Protein 8ANC (pdb70)

Nearest PDB structures (foldseek):
  8anc-assembly1_A  TM=1.004E+00  e=6.583E-29  Homo sapiens
  7b9r-assembly1_A-2  TM=1.000E+00  e=1.411E-28  Homo sapiens
  7baa-assembly1_A-2  TM=9.997E-01  e=1.931E-28  Homo sapiens
  8bzc-assembly1_A-2  TM=9.993E-01  e=1.931E-28  Homo sapiens
  7b9m-assembly1_A-2  TM=9.995E-01  e=2.417E-28  Homo sapiens

Secondary structure (DSSP, 8-state):
-TTTTS-HHHHHHHHHHHHHTT-HHHHHHHHHHHHHT-SPPPHHHHHHHHHHHHHHHHHHHHHHHHHHHHHHHHTSTTS----SHHHHHHHHHHHHHHHHHHHHHHHIIIIIHHH--SHHHHHHHHHHHHHHHHHHHHH--STTHHHHHHHHHHHHHHHHHHHHHHS-TT-HHHHHHHHHHHHIIIIISS-HHHHHHHHHHHHHHHHTTGGGS-HHHHHHHHHHHHHHHHHHHHH-/-----BSB-

Sequence (245 aa):
GSMGSSMERASLIIQQKAKLAEQAEERYEEDMAAFMKGAVEKGEEELLSCCEERNNLLSVAYKNVVVGGQRAAWRRVLSSSSSIEQKSNEEGSEEKGPEVVRREYREKKKVETTEELLQGVCDTVLGLLDDSSHLIKKEEAGDAEESSRRRVFFYLKMMKGDYYRYLAEVAATTGGDDDDKKKKRRIIDDSARRSSAYQEEAMMDISSKKKEMMPPTNPIRLGLALNFSSSVFHYEEIANNSPEEAISSLAKKTTTFDEAMMADLHTLSEDDSYYKKDSTLIMQLLRRDNLTTLLWTRRSIIFFSSSVGA

Solvent-accessible surface area: 12889 Å² total

Organism: Homo sapiens (NCBI:txid9606)

CATH classification: 1.20.190.20

B-factor: mean 18.33, std 22.79, range [5.45, 242.89]

Radius of gyration: 19.08 Å; Cα contacts (8 Å, |Δi|>4): 323; chains: 2; bounding box: 42×52×49 Å

Structure (mmCIF, N/CA/C/O backbone):
data_8ANC
#
_entry.id   8ANC
#
_cell.length_a   82.600
_cell.length_b   112.390
_cell.length_c   62.690
_cell.angle_alpha   90.000
_cell.angle_beta   90.000
_cell.angle_gamma   90.000
#
_symmetry.space_group_name_H-M   'C 2 2 21'
#
loop_
_entity.id
_entity.type
_entity.pdbx_description
1 polymer '14-3-3 protein sigma'
2 polymer 'NAD-dependent protein deacetylase sirtuin-3, mitochondrial'
3 non-polymer 'MAGNESIUM ION'
4 non-polymer 'CALCIUM ION'
5 non-polymer 'CHLORIDE ION'
6 water water
#
loop_
_atom_site.group_PDB
_atom_site.id
_atom_site.type_symbol
_atom_site.label_atom_id
_atom_site.label_alt_id
_atom_site.label_comp_id
_atom_site.label_asym_id
_atom_site.label_entity_id
_atom_site.label_seq_id
_atom_site.pdbx_PDB_ins_code
_atom_site.Cartn_x
_atom_site.Cartn_y
_atom_site.Cartn_z
_atom_site.occupancy
_atom_site.B_iso_or_equiv
_atom_site.auth_seq_id
_atom_site.auth_comp_id
_atom_site.auth_asym_id
_atom_site.auth_atom_id
_atom_site.pdbx_PDB_model_num
ATOM 1 N N . GLY A 1 1 ? 3.437 -13.912 4.485 1.00 48.59 -4 GLY A N 1
ATOM 2 C CA . GLY A 1 1 ? 3.363 -12.476 4.157 1.00 41.42 -4 GLY A CA 1
ATOM 3 C C . GLY A 1 1 ? 3.007 -11.662 5.395 1.00 21.05 -4 GLY A C 1
ATOM 4 O O . GLY A 1 1 ? 3.427 -12.005 6.504 1.00 18.16 -4 GLY A O 1
ATOM 5 N N . SER A 1 2 ? 2.192 -10.614 5.201 1.00 23.96 -3 SER A N 1
ATOM 6 C CA . SER A 1 2 ? 1.875 -9.598 6.194 1.00 23.91 -3 SER A CA 1
ATOM 7 C C . SER A 1 2 ? 1.176 -10.213 7.419 1.00 16.31 -3 SER A C 1
ATOM 8 O O . SER A 1 2 ? 1.304 -9.705 8.527 1.00 22.51 -3 SER A O 1
ATOM 11 N N . MET A 1 3 ? 0.419 -11.295 7.213 1.00 13.09 -2 MET A N 1
ATOM 12 C CA . MET A 1 3 ? -0.314 -11.937 8.275 1.00 9.49 -2 MET A CA 1
ATOM 13 C C . MET A 1 3 ? 0.470 -13.096 8.895 1.00 9.00 -2 MET A C 1
ATOM 14 O O . MET A 1 3 ? -0.060 -13.819 9.757 1.00 9.38 -2 MET A O 1
ATOM 19 N N . GLY A 1 4 ? 1.741 -13.240 8.511 1.00 9.59 -1 GLY A N 1
ATOM 20 C CA . GLY A 1 4 ? 2.525 -14.379 8.929 1.00 10.07 -1 GLY A CA 1
ATOM 21 C C . GLY A 1 4 ? 2.735 -14.456 10.445 1.00 8.47 -1 GLY A C 1
ATOM 22 O O . GLY A 1 4 ? 2.921 -15.546 10.979 1.00 10.61 -1 GLY A O 1
ATOM 23 N N . SER A 1 5 ? 2.684 -13.291 11.133 1.00 6.87 0 SER A N 1
ATOM 24 C CA A SER A 1 5 ? 2.888 -13.291 12.575 0.80 6.50 0 SER A CA 1
ATOM 25 C CA B SER A 1 5 ? 2.873 -13.173 12.572 0.20 7.47 0 SER A CA 1
ATOM 26 C C . SER A 1 5 ? 1.603 -13.454 13.362 1.00 6.29 0 SER A C 1
ATOM 27 O O . SER A 1 5 ? 1.685 -13.534 14.600 1.00 7.25 0 SER A O 1
ATOM 32 N N . MET A 1 6 ? 0.424 -13.492 12.729 1.00 6.42 1 MET A N 1
ATOM 33 C CA . MET A 1 6 ? -0.822 -13.610 13.451 1.00 6.59 1 MET A CA 1
ATOM 34 C C . MET A 1 6 ? -1.275 -15.053 13.504 1.00 6.07 1 MET A C 1
ATOM 35 O O . MET A 1 6 ? -1.223 -15.782 12.512 1.00 7.21 1 MET A O 1
ATOM 40 N N . GLU A 1 7 ? -1.757 -15.483 14.683 1.00 6.07 2 GLU A N 1
ATOM 41 C CA . GLU A 1 7 ? -2.284 -16.829 14.836 1.00 6.26 2 GLU A CA 1
ATOM 42 C C . GLU A 1 7 ? -3.417 -17.088 13.835 1.00 5.88 2 GLU A C 1
ATOM 43 O O . GLU A 1 7 ? -4.268 -16.248 13.603 1.00 6.70 2 GLU A O 1
ATOM 49 N N . ARG A 1 8 ? -3.505 -18.331 13.362 1.00 6.43 3 ARG A N 1
ATOM 50 C CA . ARG A 1 8 ? -4.573 -18.762 12.490 1.00 6.38 3 ARG A CA 1
ATOM 51 C C . ARG A 1 8 ? -5.927 -18.442 13.093 1.00 6.18 3 ARG A C 1
ATOM 52 O O . ARG A 1 8 ? -6.823 -17.908 12.442 1.00 6.87 3 ARG A O 1
ATOM 60 N N . ALA A 1 9 ? -6.129 -18.799 14.387 1.00 7.10 4 ALA A N 1
ATOM 61 C CA . ALA A 1 9 ? -7.439 -18.630 14.998 1.00 7.59 4 ALA A CA 1
ATOM 62 C C . ALA A 1 9 ? -7.793 -17.144 15.080 1.00 6.81 4 ALA A C 1
ATOM 63 O O . ALA A 1 9 ? -8.956 -16.752 14.988 1.00 7.37 4 ALA A O 1
ATOM 65 N N . SER A 1 10 ? -6.784 -16.297 15.321 1.00 6.50 5 SER A N 1
ATOM 66 C CA . SER A 1 10 ? -6.997 -14.867 15.383 1.00 6.80 5 SER A CA 1
ATOM 67 C C . SER A 1 10 ? -7.385 -14.274 14.022 1.00 6.29 5 SER A C 1
ATOM 68 O O . SER A 1 10 ? -8.201 -13.373 13.951 1.00 6.64 5 SER A O 1
ATOM 71 N N . LEU A 1 11 ? -6.750 -14.787 12.979 1.00 6.28 6 LEU A N 1
ATOM 72 C CA . LEU A 1 11 ? -7.116 -14.376 11.605 1.00 6.57 6 LEU A CA 1
ATOM 73 C C . LEU A 1 11 ? -8.578 -14.698 11.315 1.00 6.27 6 LEU A C 1
ATOM 74 O O . LEU A 1 11 ? -9.294 -13.875 10.739 1.00 6.71 6 LEU A O 1
ATOM 79 N N . ILE A 1 12 ? -9.018 -15.894 11.691 1.00 6.66 7 ILE A N 1
ATOM 80 C CA A ILE A 1 12 ? -10.399 -16.304 11.474 0.75 7.42 7 ILE A CA 1
ATOM 81 C CA B ILE A 1 12 ? -10.394 -16.257 11.431 0.25 6.83 7 ILE A CA 1
ATOM 82 C C . ILE A 1 12 ? -11.352 -15.423 12.281 1.00 6.88 7 ILE A C 1
ATOM 83 O O . ILE A 1 12 ? -12.373 -14.949 11.779 1.00 7.45 7 ILE A O 1
ATOM 92 N N . GLN A 1 13 ? -10.994 -15.168 13.552 1.00 6.63 8 GLN A N 1
ATOM 93 C CA A GLN A 1 13 ? -11.830 -14.312 14.393 0.80 6.81 8 GLN A CA 1
ATOM 94 C CA B GLN A 1 13 ? -11.821 -14.311 14.398 0.20 6.74 8 GLN A CA 1
ATOM 95 C C . GLN A 1 13 ? -11.959 -12.924 13.781 1.00 6.81 8 GLN A C 1
ATOM 96 O O . GLN A 1 13 ? -13.042 -12.335 13.730 1.00 7.61 8 GLN A O 1
ATOM 107 N N . LYS A 1 14 ? -10.834 -12.369 13.324 1.00 6.44 9 LYS A N 1
ATOM 108 C CA . LYS A 1 14 ? -10.855 -11.033 12.758 1.00 6.78 9 LYS A CA 1
ATOM 109 C C . LYS A 1 14 ? -11.564 -10.993 11.399 1.00 6.34 9 LYS A C 1
ATOM 110 O O . LYS A 1 14 ? -12.186 -9.987 11.098 1.00 6.84 9 LYS A O 1
ATOM 116 N N . ALA A 1 15 ? -11.478 -12.073 10.619 1.00 6.30 10 ALA A N 1
ATOM 117 C CA . ALA A 1 15 ? -12.284 -12.130 9.408 1.00 6.32 10 ALA A CA 1
ATOM 118 C C . ALA A 1 15 ? -13.771 -11.990 9.715 1.00 6.51 10 ALA A C 1
ATOM 119 O O . ALA A 1 15 ? -14.506 -11.301 9.013 1.00 7.09 10 ALA A O 1
ATOM 121 N N . LYS A 1 16 ? -14.240 -12.662 10.783 1.00 7.11 11 LYS A N 1
ATOM 122 C CA . LYS A 1 16 ? -15.650 -12.585 11.170 1.00 7.39 11 LYS A CA 1
ATOM 123 C C . LYS A 1 16 ? -16.002 -11.176 11.634 1.00 7.49 11 LYS A C 1
ATOM 124 O O . LYS A 1 16 ? -17.062 -10.658 11.332 1.00 9.33 11 LYS A O 1
ATOM 130 N N . LEU A 1 17 ? -15.094 -10.538 12.395 1.00 7.79 12 LEU A N 1
ATOM 131 C CA . LEU A 1 17 ? -15.294 -9.141 12.791 1.00 7.96 12 LEU A CA 1
ATOM 132 C C . LEU A 1 17 ? -15.353 -8.202 11.590 1.00 7.74 12 LEU A C 1
ATOM 133 O O . LEU A 1 17 ? -16.226 -7.315 11.518 1.00 8.64 12 LEU A O 1
ATOM 138 N N . ALA A 1 18 ? -14.437 -8.404 10.649 1.00 7.59 13 ALA A N 1
ATOM 139 C CA . ALA A 1 18 ? -14.402 -7.584 9.453 1.00 8.04 13 ALA A CA 1
ATOM 140 C C . ALA A 1 18 ? -15.703 -7.718 8.665 1.00 8.40 13 ALA A C 1
ATOM 141 O O . ALA A 1 18 ? -16.222 -6.722 8.142 1.00 9.61 13 ALA A O 1
ATOM 143 N N . GLU A 1 19 ? -16.254 -8.944 8.572 1.00 8.47 14 GLU A N 1
ATOM 144 C CA . GLU A 1 19 ? -17.521 -9.128 7.907 1.00 10.03 14 GLU A CA 1
ATOM 145 C C . GLU A 1 19 ? -18.606 -8.287 8.592 1.00 10.29 14 GLU A C 1
ATOM 146 O O . GLU A 1 19 ? -19.410 -7.609 7.930 1.00 12.06 14 GLU A O 1
ATOM 152 N N . GLN A 1 20 ? -18.673 -8.355 9.916 1.00 9.82 15 GLN A N 1
ATOM 153 C CA . GLN A 1 20 ? -19.659 -7.599 10.672 1.00 11.98 15 GLN A CA 1
ATOM 154 C C . GLN A 1 20 ? -19.535 -6.099 10.408 1.00 11.43 15 GLN A C 1
ATOM 155 O O . GLN A 1 20 ? -20.522 -5.355 10.410 1.00 14.47 15 GLN A O 1
ATOM 161 N N . ALA A 1 21 ? -18.302 -5.635 10.265 1.00 10.54 16 ALA A N 1
ATOM 162 C CA . ALA A 1 21 ? -17.991 -4.226 10.060 1.00 10.65 16 ALA A CA 1
ATOM 163 C C . ALA A 1 21 ? -18.062 -3.817 8.584 1.00 10.92 16 ALA A C 1
ATOM 164 O O . ALA A 1 21 ? -17.767 -2.654 8.278 1.00 12.65 16 ALA A O 1
ATOM 166 N N . GLU A 1 22 ? -18.384 -4.762 7.695 1.00 11.37 17 GLU A N 1
ATOM 167 C CA A GLU A 1 22 ? -18.425 -4.512 6.248 0.50 12.05 17 GLU A CA 1
ATOM 168 C CA B GLU A 1 22 ? -18.427 -4.510 6.249 0.50 11.29 17 GLU A CA 1
ATOM 169 C C . GLU A 1 22 ? -17.077 -3.996 5.726 1.00 10.84 17 GLU A C 1
ATOM 170 O O . GLU A 1 22 ? -17.006 -3.194 4.804 1.00 14.63 17 GLU A O 1
ATOM 181 N N . ARG A 1 23 ? -16.009 -4.553 6.267 1.00 9.30 18 ARG A N 1
ATOM 182 C CA . ARG A 1 23 ? -14.624 -4.280 5.893 1.00 8.99 18 ARG A CA 1
ATOM 183 C C . ARG A 1 23 ? -14.113 -5.442 5.074 1.00 7.78 18 ARG A C 1
ATOM 184 O O . ARG A 1 23 ? -13.337 -6.255 5.544 1.00 7.91 18 ARG A O 1
ATOM 192 N N . TYR A 1 24 ? -14.569 -5.554 3.826 1.00 8.10 19 TYR A N 1
ATOM 193 C CA . TYR A 1 24 ? -14.312 -6.769 3.059 1.00 7.98 19 TYR A CA 1
ATOM 194 C C . TYR A 1 24 ? -12.878 -6.892 2.561 1.00 8.00 19 TYR A C 1
ATOM 195 O O . TYR A 1 24 ? -12.376 -8.007 2.451 1.00 7.67 19 TYR A O 1
ATOM 204 N N . GLU A 1 25 ? -12.183 -5.793 2.303 1.00 7.97 20 GLU A N 1
ATOM 205 C CA A GLU A 1 25 ? -10.763 -5.857 1.959 0.41 8.41 20 GLU A CA 1
ATOM 206 C CA B GLU A 1 25 ? -10.766 -5.905 1.945 0.59 8.16 20 GLU A CA 1
ATOM 207 C C . GLU A 1 25 ? -9.976 -6.461 3.129 1.00 7.60 20 GLU A C 1
ATOM 208 O O . GLU A 1 25 ? -9.120 -7.318 2.948 1.00 8.00 20 GLU A O 1
ATOM 219 N N . ASP A 1 26 ? -10.262 -5.978 4.347 1.00 7.23 21 ASP A N 1
ATOM 220 C CA . ASP A 1 26 ? -9.620 -6.536 5.536 1.00 6.57 21 ASP A CA 1
ATOM 221 C C . ASP A 1 26 ? -9.960 -8.018 5.655 1.00 6.65 21 ASP A C 1
ATOM 222 O O . ASP A 1 26 ? -9.112 -8.845 5.963 1.00 7.01 21 ASP A O 1
ATOM 227 N N . MET A 1 27 ? -11.249 -8.331 5.476 1.00 6.54 22 MET A N 1
ATOM 228 C CA . MET A 1 27 ? -11.695 -9.705 5.596 1.00 6.34 22 MET A CA 1
ATOM 229 C C . MET A 1 27 ? -10.908 -10.625 4.674 1.00 6.35 22 MET A C 1
ATOM 230 O O . MET A 1 27 ? -10.480 -11.713 5.046 1.00 6.71 22 MET A O 1
ATOM 235 N N . ALA A 1 28 ? -10.744 -10.188 3.404 1.00 6.26 23 ALA A N 1
ATOM 236 C CA . ALA A 1 28 ? -9.997 -10.967 2.419 1.00 6.71 23 ALA A CA 1
ATOM 237 C C . ALA A 1 28 ? -8.532 -11.126 2.827 1.00 6.28 23 ALA A C 1
ATOM 238 O O . ALA A 1 28 ? -7.971 -12.210 2.700 1.00 7.22 23 ALA A O 1
ATOM 240 N N . ALA A 1 29 ? -7.912 -10.048 3.333 1.00 6.62 24 ALA A N 1
ATOM 241 C CA . ALA A 1 29 ? -6.527 -10.139 3.772 1.00 6.91 24 ALA A CA 1
ATOM 242 C C . ALA A 1 29 ? -6.364 -11.121 4.937 1.00 6.35 24 ALA A C 1
ATOM 243 O O . ALA A 1 29 ? -5.415 -11.890 4.988 1.00 6.49 24 ALA A O 1
ATOM 245 N N . PHE A 1 30 ? -7.323 -11.105 5.876 1.00 6.09 25 PHE A N 1
ATOM 246 C CA . PHE A 1 30 ? -7.258 -12.052 6.988 1.00 6.03 25 PHE A CA 1
ATOM 247 C C . PHE A 1 30 ? -7.395 -13.486 6.486 1.00 6.17 25 PHE A C 1
ATOM 248 O O . PHE A 1 30 ? -6.679 -14.382 6.925 1.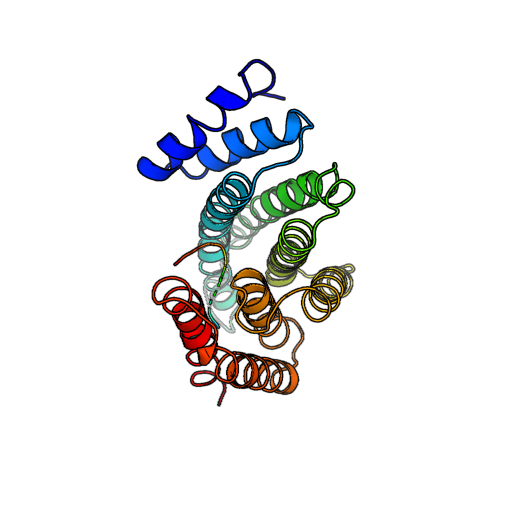00 6.41 25 PHE A O 1
ATOM 256 N N . MET A 1 31 ? -8.360 -13.706 5.581 1.00 6.10 26 MET A N 1
ATOM 257 C CA . MET A 1 31 ? -8.572 -15.039 5.063 1.00 6.03 26 MET A CA 1
ATOM 258 C C . MET A 1 31 ? -7.419 -15.542 4.191 1.00 6.11 26 MET A C 1
ATOM 259 O O . MET A 1 31 ? -7.095 -16.738 4.251 1.00 6.64 26 MET A O 1
ATOM 264 N N . LYS A 1 32 ? -6.799 -14.652 3.396 1.00 6.38 27 LYS A N 1
ATOM 265 C CA . LYS A 1 32 ? -5.593 -15.026 2.683 1.00 6.93 27 LYS A CA 1
ATOM 266 C C . LYS A 1 32 ? -4.512 -15.470 3.668 1.00 6.57 27 LYS A C 1
ATOM 267 O O . LYS A 1 32 ? -3.850 -16.484 3.476 1.00 6.55 27 LYS A O 1
ATOM 273 N N . GLY A 1 33 ? -4.354 -14.708 4.751 1.00 6.12 28 GLY A N 1
ATOM 274 C CA . GLY A 1 33 ? -3.390 -15.087 5.766 1.00 6.90 28 GLY A CA 1
ATOM 275 C C . GLY A 1 33 ? -3.701 -16.459 6.358 1.00 6.29 28 GLY A C 1
ATOM 276 O O . GLY A 1 33 ? -2.788 -17.265 6.598 1.00 6.98 28 GLY A O 1
ATOM 277 N N . ALA A 1 34 ? -4.979 -16.725 6.621 1.00 6.11 29 ALA A N 1
ATOM 278 C CA . ALA A 1 34 ? -5.358 -18.024 7.142 1.00 6.42 29 ALA A CA 1
ATOM 279 C C . ALA A 1 34 ? -5.026 -19.139 6.156 1.00 5.79 29 ALA A C 1
ATOM 280 O O . ALA A 1 34 ? -4.512 -20.179 6.556 1.00 6.36 29 ALA A O 1
ATOM 282 N N . VAL A 1 35 ? -5.360 -18.966 4.863 1.00 6.10 30 VAL A N 1
ATOM 283 C CA . VAL A 1 35 ? -5.000 -19.987 3.898 1.00 6.31 30 VAL A CA 1
ATOM 284 C C . VAL A 1 35 ? -3.482 -20.240 3.887 1.00 6.69 30 VAL A C 1
ATOM 285 O O . VAL A 1 35 ? -3.036 -21.379 3.774 1.00 7.18 30 VAL A O 1
ATOM 289 N N . GLU A 1 36 ? -2.730 -19.151 3.977 1.00 6.61 31 GLU A N 1
ATOM 290 C CA . GLU A 1 36 ? -1.277 -19.267 3.878 1.00 6.92 31 GLU A CA 1
ATOM 291 C C . GLU A 1 36 ? -0.648 -19.955 5.114 1.00 6.96 31 GLU A C 1
ATOM 292 O O . GLU A 1 36 ? 0.537 -20.288 5.048 1.00 8.25 31 GLU A O 1
ATOM 298 N N . LYS A 1 37 ? -1.423 -20.237 6.154 1.00 6.29 32 LYS A N 1
ATOM 299 C CA . LYS A 1 37 ? -0.923 -21.079 7.238 1.00 6.63 32 LYS A CA 1
ATOM 300 C C . LYS A 1 37 ? -0.694 -22.514 6.798 1.00 6.57 32 LYS A C 1
ATOM 301 O O . LYS A 1 37 ? 0.044 -23.256 7.421 1.00 8.12 32 LYS A O 1
ATOM 307 N N . GLY A 1 38 ? -1.312 -22.944 5.679 1.00 6.77 33 GLY A N 1
ATOM 308 C CA . GLY A 1 38 ? -1.010 -24.231 5.082 1.00 7.25 33 GLY A CA 1
ATOM 309 C C . GLY A 1 38 ? -1.964 -25.337 5.429 1.00 8.05 33 GLY A C 1
ATOM 310 O O . GLY A 1 38 ? -1.862 -26.415 4.838 1.00 10.25 33 GLY A O 1
ATOM 311 N N . GLU A 1 39 ? -2.856 -25.121 6.404 1.00 7.97 34 GLU A N 1
ATOM 312 C CA A GLU A 1 39 ? -3.825 -26.128 6.793 0.57 8.03 34 GLU A CA 1
ATOM 313 C CA B GLU A 1 39 ? -3.833 -26.100 6.839 0.43 8.04 34 GLU A CA 1
ATOM 314 C C . GLU A 1 39 ? -5.069 -26.027 5.929 1.00 7.54 34 GLU A C 1
ATOM 315 O O . GLU A 1 39 ? -5.405 -24.973 5.373 1.00 8.22 34 GLU A O 1
ATOM 326 N N . GLU A 1 40 ? -5.773 -27.142 5.801 1.00 8.30 35 GLU A N 1
ATOM 327 C CA . GLU A 1 40 ? -7.058 -27.146 5.097 1.00 7.98 35 GLU A CA 1
ATOM 328 C C . GLU A 1 40 ? -8.038 -26.215 5.816 1.00 7.84 35 GLU A C 1
ATOM 329 O O . GLU A 1 40 ? -7.874 -25.880 6.998 1.00 8.59 35 GLU A O 1
ATOM 335 N N . LEU A 1 41 ? -9.076 -25.782 5.108 1.00 7.77 36 LEU A N 1
ATOM 336 C CA A LEU A 1 41 ? -10.142 -24.947 5.618 0.80 7.37 36 LEU A CA 1
ATOM 337 C CA B LEU A 1 41 ? -10.121 -24.949 5.667 0.20 6.79 36 LEU A CA 1
ATOM 338 C C . LEU A 1 41 ? -11.368 -25.787 5.921 1.00 7.10 36 LEU A C 1
ATOM 339 O O . LEU A 1 41 ? -11.731 -26.656 5.140 1.00 8.47 36 LEU A O 1
ATOM 348 N N . SER A 1 42 ? -12.019 -25.492 7.025 1.00 7.03 37 SER A N 1
ATOM 349 C CA . SER A 1 42 ? -13.311 -26.061 7.346 1.00 7.35 37 SER A CA 1
ATOM 350 C C . SER A 1 42 ? -14.392 -25.471 6.443 1.00 6.75 37 SER A C 1
ATOM 351 O O . SER A 1 42 ? -14.162 -24.478 5.735 1.00 7.08 37 SER A O 1
ATOM 354 N N . CYS A 1 43 ? -15.601 -26.036 6.506 1.00 7.39 38 CYS A N 1
ATOM 355 C CA A CYS A 1 43 ? -16.710 -25.499 5.746 0.80 7.72 38 CYS A CA 1
ATOM 356 C CA B CYS A 1 43 ? -16.713 -25.499 5.727 0.20 7.75 38 CYS A CA 1
ATOM 357 C C . CYS A 1 43 ? -16.948 -24.025 6.036 1.00 7.21 38 CYS A C 1
ATOM 358 O O . CYS A 1 43 ? -17.078 -23.202 5.126 1.00 8.18 38 CYS A O 1
ATOM 363 N N . GLU A 1 44 ? -16.989 -23.675 7.337 1.00 7.54 39 GLU A N 1
ATOM 364 C CA . GLU A 1 44 ? -17.228 -22.297 7.695 1.00 7.79 39 GLU A CA 1
ATOM 365 C C . GLU A 1 44 ? -16.130 -21.396 7.146 1.00 6.76 39 GLU A C 1
ATOM 366 O O . GLU A 1 44 ? -16.378 -20.277 6.692 1.00 7.99 39 GLU A O 1
ATOM 372 N N . GLU A 1 45 ? -14.890 -21.836 7.248 1.00 6.40 40 GLU A N 1
ATOM 373 C CA . GLU A 1 45 ? -13.761 -21.053 6.802 1.00 6.75 40 GLU A CA 1
ATOM 374 C C . GLU A 1 45 ? -13.758 -20.873 5.267 1.00 6.38 40 GLU A C 1
ATOM 375 O O . GLU A 1 45 ? -13.428 -19.783 4.778 1.00 6.82 40 GLU A O 1
ATOM 381 N N . ARG A 1 46 ? -14.116 -21.915 4.522 1.00 6.59 41 ARG A N 1
ATOM 382 C CA . ARG A 1 46 ? -14.262 -21.780 3.066 1.00 6.79 41 ARG A CA 1
ATOM 383 C C . ARG A 1 46 ? -15.292 -20.705 2.762 1.00 6.52 41 ARG A C 1
ATOM 384 O O . ARG A 1 46 ? -15.110 -19.883 1.857 1.00 7.01 41 ARG A O 1
ATOM 392 N N . ASN A 1 47 ? -16.413 -20.703 3.496 1.00 7.24 42 ASN A N 1
ATOM 393 C CA A ASN A 1 47 ? -17.440 -19.703 3.268 0.70 7.75 42 ASN A CA 1
ATOM 394 C CA B ASN A 1 47 ? -17.444 -19.712 3.244 0.30 7.36 42 ASN A CA 1
ATOM 395 C C . ASN A 1 47 ? -16.936 -18.294 3.539 1.00 6.96 42 ASN A C 1
ATOM 396 O O . ASN A 1 47 ? -17.254 -17.353 2.808 1.00 7.87 42 ASN A O 1
ATOM 405 N N . LEU A 1 48 ? -16.135 -18.114 4.626 1.00 6.53 43 LEU A N 1
ATOM 406 C CA . LEU A 1 48 ? -15.562 -16.800 4.887 1.00 6.58 43 LEU A CA 1
ATOM 407 C C . LEU A 1 48 ? -14.652 -16.337 3.759 1.00 6.05 43 LEU A C 1
ATOM 408 O O . LEU A 1 48 ? -14.666 -15.163 3.381 1.00 6.84 43 LEU A O 1
ATOM 413 N N . LEU A 1 49 ? -13.822 -17.258 3.255 1.00 6.11 44 LEU A N 1
ATOM 414 C CA . LEU A 1 49 ? -12.935 -16.919 2.139 1.00 6.43 44 LEU A CA 1
ATOM 415 C C . LEU A 1 49 ? -13.744 -16.432 0.929 1.00 6.16 44 LEU A C 1
ATOM 416 O O . LEU A 1 49 ? -13.414 -15.426 0.313 1.00 6.77 44 LEU A O 1
ATOM 421 N N . SER A 1 50 ? -14.799 -17.185 0.604 1.00 6.51 45 SER A N 1
ATOM 422 C CA . SER A 1 50 ? -15.632 -16.827 -0.528 1.00 7.22 45 SER A CA 1
ATOM 423 C C . SER A 1 50 ? -16.354 -15.501 -0.332 1.00 7.22 45 SER A C 1
ATOM 424 O O . SER A 1 50 ? -16.387 -14.664 -1.240 1.00 8.23 45 SER A O 1
ATOM 427 N N . VAL A 1 51 ? -16.938 -15.272 0.855 1.00 6.88 46 VAL A N 1
ATOM 428 C CA . VAL A 1 51 ? -17.671 -14.025 1.086 1.00 7.52 46 VAL A CA 1
ATOM 429 C C . VAL A 1 51 ? -16.727 -12.828 0.934 1.00 7.04 46 VAL A C 1
ATOM 430 O O . VAL A 1 51 ? -17.046 -11.804 0.348 1.00 7.60 46 VAL A O 1
ATOM 434 N N . ALA A 1 52 ? -15.520 -12.957 1.485 1.00 6.56 47 ALA A N 1
ATOM 435 C CA . ALA A 1 52 ? -14.586 -11.844 1.471 1.00 6.97 47 ALA A CA 1
ATOM 436 C C . ALA A 1 52 ? -14.267 -11.428 0.036 1.00 6.75 47 ALA A C 1
ATOM 437 O O . ALA A 1 52 ? -14.403 -10.265 -0.352 1.00 6.97 47 ALA A O 1
ATOM 439 N N . TYR A 1 53 ? -13.774 -12.401 -0.735 1.00 6.42 48 TYR A N 1
ATOM 440 C CA . TYR A 1 53 ? -13.346 -12.088 -2.087 1.00 6.55 48 TYR A CA 1
ATOM 441 C C . TYR A 1 53 ? -14.521 -11.794 -3.016 1.00 7.00 48 TYR A C 1
ATOM 442 O O . TYR A 1 53 ? -14.361 -10.931 -3.890 1.00 7.32 48 TYR A O 1
ATOM 451 N N . LYS A 1 54 ? -15.714 -12.371 -2.796 1.00 7.73 49 LYS A N 1
ATOM 452 C CA . LYS A 1 54 ? -16.884 -12.037 -3.627 1.00 8.02 49 LYS A CA 1
ATOM 453 C C . LYS A 1 54 ? -17.191 -10.544 -3.494 1.00 7.45 49 LYS A C 1
ATOM 454 O O . LYS A 1 54 ? -17.544 -9.890 -4.470 1.00 8.45 49 LYS A O 1
ATOM 460 N N . ASN A 1 55 ? -17.113 -10.035 -2.270 1.00 7.20 50 ASN A N 1
ATOM 461 C CA . ASN A 1 55 ? -17.425 -8.641 -2.040 1.00 7.66 50 ASN A CA 1
ATOM 462 C C . ASN A 1 55 ? -16.342 -7.726 -2.611 1.00 7.83 50 ASN A C 1
ATOM 463 O O . ASN A 1 55 ? -16.656 -6.710 -3.218 1.00 9.14 50 ASN A O 1
ATOM 468 N N . VAL A 1 56 ? -15.069 -8.084 -2.459 1.00 7.25 51 VAL A N 1
ATOM 469 C CA . VAL A 1 56 ? -14.001 -7.270 -3.026 1.00 7.05 51 VAL A CA 1
ATOM 470 C C . VAL A 1 56 ? -14.155 -7.233 -4.550 1.00 7.61 51 VAL A C 1
ATOM 471 O O . VAL A 1 56 ? -14.184 -6.153 -5.152 1.00 8.54 51 VAL A O 1
ATOM 475 N N . VAL A 1 57 ? -14.224 -8.394 -5.189 1.00 7.34 52 VAL A N 1
ATOM 476 C CA A VAL A 1 57 ? -14.252 -8.413 -6.632 0.82 7.72 52 VAL A CA 1
ATOM 477 C CA B VAL A 1 57 ? -14.239 -8.392 -6.654 0.18 7.93 52 VAL A CA 1
ATOM 478 C C . VAL A 1 57 ? -15.571 -7.853 -7.148 1.00 8.17 52 VAL A C 1
ATOM 479 O O . VAL A 1 57 ? -15.648 -7.266 -8.220 1.00 8.68 52 VAL A O 1
ATOM 486 N N . GLY A 1 58 ? -16.640 -7.990 -6.342 1.00 8.09 53 GLY A N 1
ATOM 487 C CA . GLY A 1 58 ? -17.928 -7.445 -6.745 1.00 9.11 53 GLY A CA 1
ATOM 488 C C . GLY A 1 58 ? -17.891 -5.942 -6.891 1.00 9.06 53 GLY A C 1
ATOM 489 O O . GLY A 1 58 ? -18.463 -5.385 -7.840 1.00 10.14 53 GLY A O 1
ATOM 490 N N . GLY A 1 59 ? -17.238 -5.250 -5.960 1.00 10.02 54 GLY A N 1
ATOM 491 C CA . GLY A 1 59 ? -17.121 -3.802 -6.103 1.00 10.07 54 GLY A CA 1
ATOM 492 C C . GLY A 1 59 ? -16.305 -3.418 -7.332 1.00 9.20 54 GLY A C 1
ATOM 493 O O . GLY A 1 59 ? -16.596 -2.437 -8.007 1.00 10.38 54 GLY A O 1
ATOM 494 N N . GLN A 1 60 ? -15.262 -4.191 -7.586 1.00 8.54 55 GLN A N 1
ATOM 495 C CA . GLN A 1 60 ? -14.402 -3.905 -8.739 1.00 8.58 55 GLN A CA 1
ATOM 496 C C . GLN A 1 60 ? -15.144 -4.159 -10.057 1.00 7.71 55 GLN A C 1
ATOM 497 O O . GLN A 1 60 ? -15.020 -3.362 -10.986 1.00 8.37 55 GLN A O 1
ATOM 503 N N . AR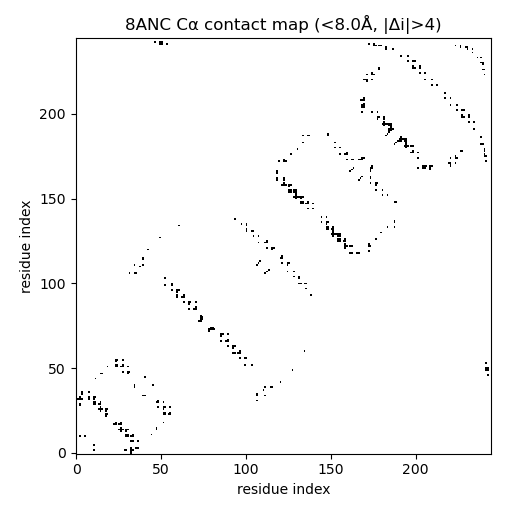G A 1 61 ? -15.916 -5.247 -10.128 1.00 7.72 56 ARG A N 1
ATOM 504 C CA . ARG A 1 61 ? -16.702 -5.540 -11.322 1.00 7.48 56 ARG A CA 1
ATOM 505 C C . ARG A 1 61 ? -17.714 -4.433 -11.558 1.00 8.26 56 ARG A C 1
ATOM 506 O O . ARG A 1 61 ? -17.920 -3.991 -12.701 1.00 9.10 56 ARG A O 1
ATOM 514 N N . ALA A 1 62 ? -18.421 -3.996 -10.509 1.00 8.80 57 ALA A N 1
ATOM 515 C CA . ALA A 1 62 ? -19.409 -2.941 -10.676 1.00 9.86 57 ALA A CA 1
ATOM 516 C C . ALA A 1 62 ? -18.732 -1.672 -11.185 1.00 9.07 57 ALA A C 1
ATOM 517 O O . ALA A 1 62 ? -19.288 -0.996 -12.095 1.00 10.26 57 ALA A O 1
ATOM 519 N N . ALA A 1 63 ? -17.572 -1.322 -10.629 1.00 8.84 58 ALA A N 1
ATOM 520 C CA . ALA A 1 63 ? -16.870 -0.131 -11.079 1.00 9.11 58 ALA A CA 1
ATOM 521 C C . ALA A 1 63 ? -16.422 -0.240 -12.530 1.00 8.29 58 ALA A C 1
ATOM 522 O O . ALA A 1 63 ? -16.558 0.704 -13.308 1.00 9.53 58 ALA A O 1
ATOM 524 N N . TRP A 1 64 ? -15.895 -1.403 -12.854 1.00 8.00 59 TRP A N 1
ATOM 525 C CA . TRP A 1 64 ? -15.415 -1.649 -14.215 1.00 8.81 59 TRP A CA 1
ATOM 526 C C . TRP A 1 64 ? -16.539 -1.486 -15.224 1.00 8.60 59 TRP A C 1
ATOM 527 O O . TRP A 1 64 ? -16.371 -0.902 -16.294 1.00 9.71 59 TRP A O 1
ATOM 538 N N . ARG A 1 65 ? -17.730 -1.991 -14.891 1.00 8.83 60 ARG A N 1
ATOM 539 C CA A ARG A 1 65 ? -18.845 -1.887 -15.814 0.70 9.63 60 ARG A CA 1
ATOM 540 C CA B ARG A 1 65 ? -18.856 -1.897 -15.809 0.30 10.04 60 ARG A CA 1
ATOM 541 C C . ARG A 1 65 ? -19.249 -0.432 -16.008 1.00 9.97 60 ARG A C 1
ATOM 542 O O . ARG A 1 65 ? -19.560 -0.018 -17.119 1.00 11.10 60 ARG A O 1
ATOM 557 N N . VAL A 1 66 ? -19.245 0.360 -14.917 1.00 10.05 61 VAL A N 1
ATOM 558 C CA . VAL A 1 66 ? -19.585 1.779 -15.039 1.00 10.28 61 VAL A CA 1
ATOM 559 C C . VAL A 1 66 ? -18.596 2.462 -15.985 1.00 10.34 61 VAL A C 1
ATOM 560 O O . VAL A 1 66 ? -18.964 3.213 -16.896 1.00 10.60 61 VAL A O 1
ATOM 564 N N . LEU A 1 67 ? -17.308 2.235 -15.768 1.00 9.26 62 LEU A N 1
ATOM 565 C CA . LEU A 1 67 ? -16.281 2.890 -16.525 1.00 9.62 62 LEU A CA 1
ATOM 566 C C . LEU A 1 67 ? -16.227 2.427 -17.970 1.00 10.36 62 LEU A C 1
ATOM 567 O O . LEU A 1 67 ? -16.074 3.247 -18.881 1.00 11.52 62 LEU A O 1
ATOM 572 N N . SER A 1 68 ? -16.434 1.124 -18.208 1.00 10.34 63 SER A N 1
ATOM 573 C CA A SER A 1 68 ? -16.512 0.579 -19.554 0.53 11.75 63 SER A CA 1
ATOM 574 C CA B SER A 1 68 ? -16.525 0.590 -19.554 0.47 12.08 63 SER A CA 1
ATOM 575 C C . SER A 1 68 ? -17.664 1.222 -20.337 1.00 12.34 63 SER A C 1
ATOM 576 O O . SER A 1 68 ? -17.522 1.512 -21.531 1.00 14.33 63 SER A O 1
ATOM 581 N N . SER A 1 69 ? -18.820 1.416 -19.688 1.00 12.68 64 SER A N 1
ATOM 582 C CA A SER A 1 69 ? -19.973 2.034 -20.326 0.34 13.14 64 SER A CA 1
ATOM 583 C CA B SER A 1 69 ? -19.953 2.011 -20.378 0.33 15.68 64 SER A CA 1
ATOM 584 C CA C SER A 1 69 ? -19.952 2.013 -20.376 0.33 14.72 64 SER A CA 1
ATOM 585 C C . SER A 1 69 ? -19.622 3.454 -20.761 1.00 14.59 64 SER A C 1
ATOM 586 O O . SER A 1 6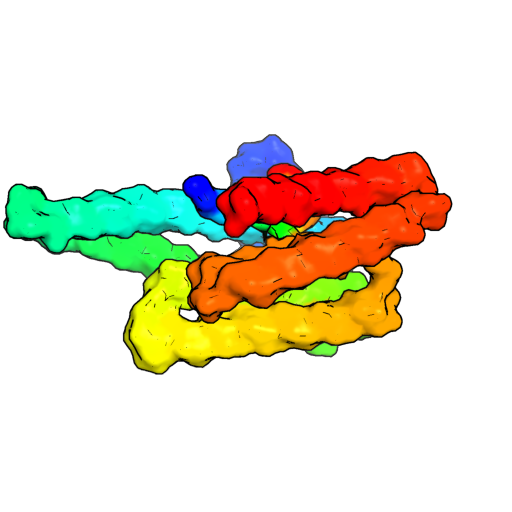9 ? -19.945 3.879 -21.869 1.00 17.77 64 SER A O 1
ATOM 593 N N . ILE A 1 70 ? -19.000 4.214 -19.840 1.00 13.66 65 ILE A N 1
ATOM 594 C CA . ILE A 1 70 ? -18.626 5.592 -20.154 1.00 14.87 65 ILE A CA 1
ATOM 595 C C . ILE A 1 70 ? -17.627 5.623 -21.309 1.00 15.72 65 ILE A C 1
ATOM 596 O O . ILE A 1 70 ? -17.714 6.459 -22.220 1.00 18.88 65 ILE A O 1
ATOM 601 N N . GLU A 1 71 ? -16.695 4.677 -21.319 1.00 14.38 66 GLU A N 1
ATOM 602 C CA . GLU A 1 71 ? -15.670 4.582 -22.330 1.00 15.63 66 GLU A CA 1
ATOM 603 C C . GLU A 1 71 ? -16.318 4.257 -23.706 1.00 18.56 66 GLU A C 1
ATOM 604 O O . GLU A 1 71 ? -15.960 4.909 -24.732 1.00 23.33 66 GLU A O 1
ATOM 610 N N . GLN A 1 72 ? -17.299 3.312 -23.719 1.00 24.70 67 GLN A N 1
ATOM 611 C CA . GLN A 1 72 ? -17.986 3.024 -24.998 1.00 71.65 67 GLN A CA 1
ATOM 612 C C . GLN A 1 72 ? -18.680 4.278 -25.517 1.00 103.17 67 GLN A C 1
ATOM 613 O O . GLN A 1 72 ? -18.636 4.529 -26.721 1.00 123.34 67 GLN A O 1
ATOM 617 N N . LYS A 1 73 ? -19.242 5.118 -24.632 1.00 132.19 68 LYS A N 1
ATOM 618 C CA . LYS A 1 73 ? -20.004 6.224 -25.253 1.00 154.25 68 LYS A CA 1
ATOM 619 C C . LYS A 1 73 ? -19.014 7.239 -25.862 1.00 82.09 68 LYS A C 1
ATOM 620 O O . LYS A 1 73 ? -19.248 7.814 -26.934 1.00 153.77 68 LYS A O 1
ATOM 626 N N . SER A 1 74 ? -17.891 7.410 -25.162 1.00 144.21 69 SER A N 1
ATOM 627 C CA . SER A 1 74 ? -16.928 8.436 -25.513 1.00 227.44 69 SER A CA 1
ATOM 628 C C . SER A 1 74 ? -16.245 8.126 -26.849 1.00 222.65 69 SER A C 1
ATOM 629 O O . SER A 1 74 ? -15.611 9.010 -27.420 1.00 106.10 69 SER A O 1
ATOM 632 N N . ASN A 1 75 ? -16.352 6.869 -27.310 1.00 58.51 70 ASN A N 1
ATOM 633 C CA . ASN A 1 75 ? -15.862 6.400 -28.602 1.00 170.31 70 ASN A CA 1
ATOM 634 C C . ASN A 1 75 ? -17.043 5.965 -29.481 1.00 152.33 70 ASN A C 1
ATOM 635 O O . ASN A 1 75 ? -16.937 5.017 -30.289 1.00 138.49 70 ASN A O 1
ATOM 640 N N . GLU A 1 76 ? -18.193 6.641 -29.283 1.00 144.21 71 GLU A N 1
ATOM 641 C CA . GLU A 1 76 ? -19.321 6.494 -30.187 1.00 136.27 71 GLU A CA 1
ATOM 642 C C . GLU A 1 76 ? -19.261 7.599 -31.240 1.00 174.89 71 GLU A C 1
ATOM 643 O O . GLU A 1 76 ? -18.517 8.578 -31.107 1.00 121.24 71 GLU A O 1
ATOM 645 N N . GLU A 1 77 ? -20.059 7.406 -32.299 1.00 204.56 72 GLU A N 1
ATOM 646 C CA . GLU A 1 77 ? -19.966 8.193 -33.518 1.00 242.89 72 GLU A CA 1
ATOM 647 C C . GLU A 1 77 ? -19.401 9.581 -33.225 1.00 205.09 72 GLU A C 1
ATOM 648 O O . GLU A 1 77 ? -18.384 9.965 -33.812 1.00 185.16 72 GLU A O 1
ATOM 650 N N . GLY A 1 78 ? -20.060 10.317 -32.304 1.00 193.45 73 GLY A N 1
ATOM 651 C CA . GLY A 1 78 ? -19.746 11.724 -32.098 1.00 163.87 73 GLY A CA 1
ATOM 652 C C . GLY A 1 78 ? -19.883 12.163 -30.641 1.00 145.66 73 GLY A C 1
ATOM 653 O O . GLY A 1 78 ? -20.588 13.130 -30.352 1.00 99.83 73 GLY A O 1
ATOM 654 N N . SER A 1 79 ? -19.182 11.458 -29.742 1.00 156.26 74 SER A N 1
ATOM 655 C CA . SER A 1 79 ? -19.165 11.799 -28.327 1.00 174.83 74 SER A CA 1
ATOM 656 C C . SER A 1 79 ? -17.742 12.344 -27.931 1.00 172.66 74 SER A C 1
ATOM 657 O O . SER A 1 79 ? -16.895 12.593 -28.808 1.00 152.86 74 SER A O 1
ATOM 659 N N . GLU A 1 80 ? -17.705 12.812 -26.592 1.00 167.84 75 GLU A N 1
ATOM 660 C CA . GLU A 1 80 ? -16.492 13.389 -26.025 1.00 163.88 75 GLU A CA 1
ATOM 661 C C . GLU A 1 80 ? -15.275 12.836 -26.763 1.00 152.48 75 GLU A C 1
ATOM 662 O O . GLU A 1 80 ? -14.761 11.782 -26.389 1.00 213.34 75 GLU A O 1
ATOM 664 N N . GLU A 1 81 ? -14.825 13.544 -27.814 1.00 138.22 76 GLU A N 1
ATOM 665 C CA . GLU A 1 81 ? -13.610 13.168 -28.530 1.00 115.37 76 GLU A CA 1
ATOM 666 C C . GLU A 1 81 ? -12.414 13.527 -27.647 1.00 90.79 76 GLU A C 1
ATOM 667 O O . GLU A 1 81 ? -11.409 14.050 -28.124 1.00 51.17 76 GLU A O 1
ATOM 669 N N . LYS A 1 82 ? -12.526 13.154 -26.367 1.00 60.03 77 LYS A N 1
ATOM 670 C CA . LYS A 1 82 ? -11.761 13.736 -25.289 1.00 57.78 77 LYS A CA 1
ATOM 671 C C . LYS A 1 82 ? -10.415 13.023 -25.221 1.00 60.10 77 LYS A C 1
ATOM 672 O O . LYS A 1 82 ? -9.903 12.526 -26.229 1.00 68.87 77 LYS A O 1
ATOM 674 N N . GLY A 1 83 ? -9.876 12.968 -24.004 1.00 29.58 78 GLY A N 1
ATOM 675 C CA . GLY A 1 83 ? -8.515 12.538 -23.733 1.00 17.47 78 GLY A CA 1
ATOM 676 C C . GLY A 1 83 ? -8.442 11.079 -23.313 1.00 14.08 78 GLY A C 1
ATOM 677 O O . GLY A 1 83 ? -9.416 10.352 -23.383 1.00 14.74 78 GLY A O 1
ATOM 678 N N . PRO A 1 84 ? -7.267 10.687 -22.814 1.00 11.97 79 PRO A N 1
ATOM 679 C CA . PRO A 1 84 ? -7.034 9.289 -22.477 1.00 11.69 79 PRO A CA 1
ATOM 680 C C . PRO A 1 84 ? -7.577 8.857 -21.111 1.00 11.31 79 PRO A C 1
ATOM 681 O O . PRO A 1 84 ? -7.449 7.712 -20.685 1.00 11.21 79 PRO A O 1
ATOM 685 N N . GLU A 1 85 ? -8.161 9.791 -20.346 1.00 9.22 80 GLU A N 1
ATOM 686 C CA . GLU A 1 85 ? -8.416 9.588 -18.919 1.00 8.66 80 GLU A CA 1
ATOM 687 C C . GLU A 1 85 ? -9.424 8.469 -18.616 1.00 8.19 80 GLU A C 1
ATOM 688 O O . GLU A 1 85 ? -9.214 7.704 -17.678 1.00 8.36 80 GLU A O 1
ATOM 694 N N . VAL A 1 86 ? -10.515 8.387 -19.381 1.00 8.83 81 VAL A N 1
ATOM 695 C CA A VAL A 1 86 ? -11.497 7.333 -19.133 0.80 8.84 81 VAL A CA 1
ATOM 696 C CA B VAL A 1 86 ? -11.485 7.341 -19.069 0.20 9.17 81 VAL A CA 1
ATOM 697 C C . VAL A 1 86 ? -10.848 5.975 -19.323 1.00 8.07 81 VAL A C 1
ATOM 698 O O . VAL A 1 86 ? -10.996 5.038 -18.518 1.00 9.28 81 VAL A O 1
ATOM 705 N N . ARG A 1 87 ? -10.166 5.794 -20.473 1.00 8.97 82 ARG A N 1
ATOM 706 C CA A ARG A 1 87 ? -9.482 4.534 -20.725 0.80 9.19 82 ARG A CA 1
ATOM 707 C CA B ARG A 1 87 ? -9.432 4.570 -20.762 0.20 9.10 82 ARG A CA 1
ATOM 708 C C . ARG A 1 87 ? -8.451 4.236 -19.636 1.00 8.39 82 ARG A C 1
ATOM 709 O O . ARG A 1 87 ? -8.350 3.108 -19.172 1.00 8.87 82 ARG A O 1
ATOM 721 N N . GLU A 1 88 ? -7.657 5.241 -19.249 1.00 8.22 83 GLU A N 1
ATOM 722 C CA . GLU A 1 88 ? -6.623 5.011 -18.262 1.00 8.04 83 GLU A CA 1
ATOM 723 C C . GLU A 1 88 ? -7.244 4.520 -16.947 1.00 7.73 83 GLU A C 1
ATOM 724 O O . GLU A 1 88 ? -6.746 3.596 -16.323 1.00 8.28 83 GLU A O 1
ATOM 730 N N . TYR A 1 89 ? -8.335 5.161 -16.508 1.00 7.42 84 TYR A N 1
ATOM 731 C CA . TYR A 1 89 ? -8.924 4.801 -15.223 1.00 7.66 84 TYR A CA 1
ATOM 732 C C . TYR A 1 89 ? -9.619 3.442 -15.323 1.00 7.95 84 TYR A C 1
ATOM 733 O O . TYR A 1 89 ? -9.511 2.629 -14.407 1.00 8.17 84 TYR A O 1
ATOM 742 N N . ARG A 1 90 ? -10.316 3.156 -16.436 1.00 8.41 85 ARG A N 1
ATOM 743 C CA . ARG A 1 90 ? -10.864 1.813 -16.636 1.00 8.37 85 ARG A CA 1
ATOM 744 C C . ARG A 1 90 ? -9.754 0.765 -16.574 1.00 7.76 85 ARG A C 1
ATOM 745 O O . ARG A 1 90 ? -9.923 -0.283 -15.959 1.00 8.74 85 ARG A O 1
ATOM 753 N N . GLU A 1 91 ? -8.622 1.055 -17.226 1.00 8.44 86 GLU A N 1
ATOM 754 C CA . GLU A 1 91 ? -7.501 0.143 -17.196 1.00 9.22 86 GLU A CA 1
ATOM 755 C C . GLU A 1 91 ? -6.953 -0.051 -15.766 1.00 8.73 86 GLU A C 1
ATOM 756 O O . GLU A 1 91 ? -6.565 -1.163 -15.396 1.00 10.02 86 GLU A O 1
ATOM 762 N N . LYS A 1 92 ? -6.915 1.014 -14.970 1.00 8.90 87 LYS A N 1
ATOM 763 C CA A LYS A 1 92 ? -6.464 0.903 -13.587 0.40 9.47 87 LYS A CA 1
ATOM 764 C CA B LYS A 1 92 ? -6.475 0.924 -13.582 0.40 9.20 87 LYS A CA 1
ATOM 765 C CA C LYS A 1 92 ? -6.462 0.907 -13.591 0.20 9.65 87 LYS A CA 1
ATOM 766 C C . LYS A 1 92 ? -7.348 -0.047 -12.786 1.00 8.26 87 LYS A C 1
ATOM 767 O O . LYS A 1 92 ? -6.855 -0.952 -12.095 1.00 9.39 87 LYS A O 1
ATOM 783 N N . VAL A 1 93 ? -8.642 0.169 -12.894 1.00 7.78 88 VAL A N 1
ATOM 784 C CA . VAL A 1 93 ? -9.583 -0.684 -12.178 1.00 8.15 88 VAL A CA 1
ATOM 785 C C . VAL A 1 93 ? -9.498 -2.115 -12.688 1.00 8.09 88 VAL A C 1
ATOM 786 O O . VAL A 1 93 ? -9.485 -3.079 -11.908 1.00 8.63 88 VAL A O 1
ATOM 790 N N . GLU A 1 94 ? -9.363 -2.283 -14.023 1.00 8.34 89 GLU A N 1
ATOM 791 C CA . GLU A 1 94 ? -9.237 -3.603 -14.600 1.00 8.15 89 GLU A CA 1
ATOM 792 C C . GLU A 1 94 ? -8.024 -4.356 -14.061 1.00 8.50 89 GLU A C 1
ATOM 793 O O . GLU A 1 94 ? -8.122 -5.543 -13.742 1.00 9.00 89 GLU A O 1
ATOM 799 N N . THR A 1 95 ? -6.881 -3.674 -13.992 1.00 9.12 90 THR A N 1
ATOM 800 C CA A THR A 1 95 ? -5.669 -4.310 -13.517 0.80 9.13 90 THR A CA 1
ATOM 801 C CA B THR A 1 95 ? -5.695 -4.385 -13.531 0.20 9.17 90 THR A CA 1
ATOM 802 C C . THR A 1 95 ? -5.828 -4.723 -12.045 1.00 8.37 90 THR A C 1
ATOM 803 O O . THR A 1 95 ? -5.354 -5.787 -11.628 1.00 8.57 90 THR A O 1
ATOM 810 N N . GLU A 1 96 ? -6.491 -3.892 -11.249 1.00 8.39 91 GLU A N 1
ATOM 811 C CA A GLU A 1 96 ? -6.702 -4.246 -9.854 0.50 8.19 91 GLU A CA 1
ATOM 812 C CA B GLU A 1 96 ? -6.705 -4.239 -9.854 0.50 8.65 91 GLU A CA 1
ATOM 813 C C . GLU A 1 96 ? -7.607 -5.460 -9.722 1.00 8.22 91 GLU A C 1
ATOM 814 O O . GLU A 1 96 ? -7.342 -6.358 -8.915 1.00 8.84 91 GLU A O 1
ATOM 825 N N . LEU A 1 97 ? -8.668 -5.513 -10.541 1.00 8.00 92 LEU A N 1
ATOM 826 C CA A LEU A 1 97 ? -9.579 -6.639 -10.588 0.74 8.14 92 LEU A CA 1
ATOM 827 C CA B LEU A 1 97 ? -9.582 -6.645 -10.553 0.26 8.01 92 LEU A CA 1
ATOM 828 C C . LEU A 1 97 ? -8.855 -7.923 -10.966 1.00 8.10 92 LEU A C 1
ATOM 829 O O . LEU A 1 97 ? -8.993 -8.977 -10.339 1.00 7.80 92 LEU A O 1
ATOM 838 N N . GLN A 1 98 ? -8.051 -7.840 -12.026 1.00 8.08 93 GLN A N 1
ATOM 839 C CA . GLN A 1 98 ? -7.266 -8.992 -12.453 1.00 8.64 93 GLN A CA 1
ATOM 840 C C . GLN A 1 98 ? -6.317 -9.451 -11.341 1.00 8.53 93 GLN A C 1
ATOM 841 O O . GLN A 1 98 ? -6.147 -10.644 -11.150 1.00 8.94 93 GLN A O 1
ATOM 847 N N . GLY A 1 99 ? -5.734 -8.504 -10.614 1.00 8.49 94 GLY A N 1
ATOM 848 C CA . GLY A 1 99 ? -4.848 -8.878 -9.527 1.00 8.72 94 GLY A CA 1
ATOM 849 C C . GLY A 1 99 ? -5.575 -9.621 -8.411 1.00 8.36 94 GLY A C 1
ATOM 850 O O . GLY A 1 99 ? -5.047 -10.572 -7.856 1.00 9.04 94 GLY A O 1
ATOM 851 N N . VAL A 1 100 ? -6.795 -9.214 -8.070 1.00 7.80 95 VAL A N 1
ATOM 852 C CA . VAL A 1 100 ? -7.572 -9.941 -7.068 1.00 8.26 95 VAL A CA 1
ATOM 853 C C . VAL A 1 100 ? -7.899 -11.356 -7.567 1.00 7.62 95 VAL A C 1
ATOM 854 O O . VAL A 1 100 ? -7.746 -12.340 -6.855 1.00 7.90 95 VAL A O 1
ATOM 858 N N . CYS A 1 101 ? -8.358 -11.465 -8.824 1.00 7.21 96 CYS A N 1
ATOM 859 C CA . CYS A 1 101 ? -8.633 -12.776 -9.355 1.00 7.25 96 CYS A CA 1
ATOM 860 C C . CYS A 1 101 ? -7.406 -13.680 -9.344 1.00 7.06 96 CYS A C 1
ATOM 861 O O . CYS A 1 101 ? -7.463 -14.861 -8.997 1.00 7.46 96 CYS A O 1
ATOM 864 N N . ASP A 1 102 ? -6.246 -13.115 -9.753 1.00 7.39 97 ASP A N 1
ATOM 865 C CA . ASP A 1 102 ? -5.015 -13.887 -9.756 1.00 8.02 97 ASP A CA 1
ATOM 866 C C . ASP A 1 102 ? -4.642 -14.327 -8.342 1.00 8.01 97 ASP A C 1
ATOM 867 O O . ASP A 1 102 ? -4.107 -15.415 -8.131 1.00 8.58 97 ASP A O 1
ATOM 872 N N . THR A 1 103 ? -4.881 -13.457 -7.347 1.00 7.83 98 THR A N 1
ATOM 873 C CA . THR A 1 103 ? -4.634 -13.819 -5.949 1.00 7.82 98 THR A CA 1
ATOM 874 C C . THR A 1 103 ? -5.481 -15.011 -5.520 1.00 7.26 98 THR A C 1
ATOM 875 O O . THR A 1 103 ? -4.968 -15.975 -4.935 1.00 8.13 98 THR A O 1
ATOM 879 N N . VAL A 1 104 ? -6.770 -14.987 -5.844 1.00 7.05 99 VAL A N 1
ATOM 880 C CA . VAL A 1 104 ? -7.671 -16.056 -5.453 1.00 6.86 99 VAL A CA 1
ATOM 881 C C . VAL A 1 104 ? -7.245 -17.358 -6.139 1.00 6.33 99 VAL A C 1
ATOM 882 O O . VAL A 1 104 ? -7.131 -18.418 -5.523 1.00 6.72 99 VAL A O 1
ATOM 886 N N . LEU A 1 105 ? -7.011 -17.275 -7.458 1.00 6.22 100 LEU A N 1
ATOM 887 C CA . LEU A 1 105 ? -6.582 -18.432 -8.213 1.00 6.62 100 LEU A CA 1
ATOM 888 C C . LEU A 1 105 ? -5.262 -18.991 -7.668 1.00 6.66 100 LEU A C 1
ATOM 889 O O . LEU A 1 105 ? -5.060 -20.201 -7.613 1.00 7.43 100 LEU A O 1
ATOM 894 N N . GLY A 1 106 ? -4.372 -18.107 -7.226 1.00 7.08 101 GLY A N 1
ATOM 895 C CA . GLY A 1 106 ? -3.123 -18.539 -6.642 1.00 7.95 101 GLY A CA 1
ATOM 896 C C . GLY A 1 106 ? -3.308 -19.299 -5.339 1.00 8.13 101 GLY A C 1
ATOM 897 O O . GLY A 1 106 ? -2.632 -20.296 -5.083 1.00 9.14 101 GLY A O 1
ATOM 898 N N . LEU A 1 107 ? -4.256 -18.862 -4.488 1.00 7.33 102 LEU A N 1
ATOM 899 C CA . LEU A 1 107 ? -4.560 -19.582 -3.260 1.00 7.38 102 LEU A CA 1
ATOM 900 C C . LEU A 1 107 ? -5.131 -20.959 -3.545 1.00 6.34 102 LEU A C 1
ATOM 901 O O . LEU A 1 107 ? -4.785 -21.973 -2.918 1.00 7.49 102 LEU A O 1
ATOM 906 N N . LEU A 1 108 ? -5.997 -21.038 -4.570 1.00 6.97 103 LEU A N 1
ATOM 907 C CA . LEU A 1 108 ? -6.608 -22.300 -4.963 1.00 7.29 103 LEU A CA 1
ATOM 908 C C . LEU A 1 108 ? -5.535 -23.260 -5.446 1.00 7.84 103 LEU A C 1
ATOM 909 O O . LEU A 1 108 ? -5.584 -24.463 -5.181 1.00 8.60 103 LEU A O 1
ATOM 914 N N . ASP A 1 109 ? -4.539 -22.733 -6.185 1.00 8.16 104 ASP A N 1
ATOM 915 C CA A ASP A 1 109 ? -3.469 -23.540 -6.732 0.80 9.25 104 ASP A CA 1
ATOM 916 C CA B ASP A 1 109 ? -3.470 -23.544 -6.754 0.20 9.14 104 ASP A CA 1
ATOM 917 C C . ASP A 1 109 ? -2.357 -23.838 -5.740 1.00 9.09 104 ASP A C 1
ATOM 918 O O . ASP A 1 109 ? -1.518 -24.692 -5.989 1.00 12.45 104 ASP A O 1
ATOM 927 N N . SER A 1 110 ? -2.322 -23.154 -4.592 1.00 10.77 105 SER A N 1
ATOM 928 C CA A SER A 1 110 ? -1.203 -23.259 -3.643 0.70 10.05 105 SER A CA 1
ATOM 929 C CA B SER A 1 110 ? -1.219 -23.220 -3.648 0.30 11.04 105 SER A CA 1
ATOM 930 C C . SER A 1 110 ? -1.736 -23.183 -2.211 1.00 10.21 105 SER A C 1
ATOM 931 O O . SER A 1 110 ? -1.558 -22.177 -1.538 1.00 13.28 105 SER A O 1
ATOM 936 N N . HIS A 1 111 ? -2.356 -24.265 -1.715 1.00 9.24 106 HIS A N 1
ATOM 937 C CA . HIS A 1 111 ? -2.485 -25.578 -2.302 1.00 8.07 106 HIS A CA 1
ATOM 938 C C . HIS A 1 111 ? -3.879 -26.132 -1.994 1.00 8.43 106 HIS A C 1
ATOM 939 O O . HIS A 1 111 ? -4.027 -27.323 -1.755 1.00 9.07 106 HIS A O 1
ATOM 946 N N . LEU A 1 112 ? -4.913 -25.255 -2.023 1.00 7.79 107 LEU A N 1
ATOM 947 C CA . LEU A 1 112 ? -6.221 -25.680 -1.558 1.00 7.49 107 LEU A CA 1
ATOM 948 C C . LEU A 1 112 ? -6.811 -26.821 -2.364 1.00 7.38 107 LEU A C 1
ATOM 949 O O . LEU A 1 112 ? -7.307 -27.811 -1.799 1.00 8.20 107 LEU A O 1
ATOM 954 N N . ILE A 1 113 ? -6.795 -26.724 -3.693 1.00 7.21 108 ILE A N 1
ATOM 955 C CA . ILE A 1 113 ? -7.415 -27.766 -4.505 1.00 7.39 108 ILE A CA 1
ATOM 956 C C . ILE A 1 113 ? -6.676 -29.096 -4.342 1.00 8.30 108 ILE A C 1
ATOM 957 O O . ILE A 1 113 ? -7.306 -30.145 -4.217 1.00 9.22 108 ILE A O 1
ATOM 962 N N . LYS A 1 114 ? -5.345 -29.060 -4.371 1.00 8.31 109 LYS A N 1
ATOM 963 C CA A LYS A 1 114 ? -4.674 -30.338 -4.367 0.80 10.31 109 LYS A CA 1
ATOM 964 C CA B LYS A 1 114 ? -4.512 -30.242 -4.275 0.20 8.40 109 LYS A CA 1
ATOM 965 C C . LYS A 1 114 ? -4.873 -31.094 -3.064 1.00 9.76 109 LYS A C 1
ATOM 966 O O . LYS A 1 114 ? -4.832 -32.314 -3.120 1.00 12.82 109 LYS A O 1
ATOM 975 N N . GLU A 1 115 ? -5.107 -30.406 -1.943 1.00 8.15 110 GLU A N 1
ATOM 976 C CA A GLU A 1 115 ? -5.308 -31.125 -0.694 0.50 8.74 110 GLU A CA 1
ATOM 977 C CA B GLU A 1 115 ? -5.318 -31.048 -0.653 0.50 9.28 110 GLU A CA 1
ATOM 978 C C . GLU A 1 115 ? -6.774 -31.412 -0.415 1.00 9.26 110 GLU A C 1
ATOM 979 O O . GLU A 1 115 ? -7.076 -32.095 0.566 1.00 13.04 110 GLU A O 1
ATOM 990 N N . ALA A 1 116 ? -7.690 -30.977 -1.269 1.00 9.29 111 ALA A N 1
ATOM 991 C CA . ALA A 1 116 ? -9.115 -31.163 -1.077 1.00 9.66 111 ALA A CA 1
ATOM 992 C C . ALA A 1 116 ? -9.556 -32.503 -1.649 1.00 10.05 111 ALA A C 1
ATOM 993 O O . ALA A 1 116 ? -9.586 -32.688 -2.857 1.00 14.86 111 ALA A O 1
ATOM 995 N N . GLY A 1 117 ? -9.901 -33.420 -0.752 1.00 10.62 112 GLY A N 1
ATOM 996 C CA . GLY A 1 117 ? -10.304 -34.780 -1.150 1.00 12.75 112 GLY A CA 1
ATOM 997 C C . GLY A 1 117 ? -11.797 -35.077 -0.961 1.00 12.30 112 GLY A C 1
ATOM 998 O O . GLY A 1 117 ? -12.333 -35.938 -1.656 1.00 19.27 112 GLY A O 1
ATOM 999 N N . ASP A 1 118 ? -12.460 -34.356 -0.074 1.00 10.46 113 ASP A N 1
ATOM 1000 C CA . ASP A 1 118 ? -13.880 -34.605 0.102 1.00 10.52 113 ASP A CA 1
ATOM 1001 C C . ASP A 1 118 ? -14.649 -33.867 -0.979 1.00 9.67 113 ASP A C 1
ATOM 1002 O O . ASP A 1 118 ? -14.246 -32.790 -1.428 1.00 10.14 113 ASP A O 1
ATOM 1007 N N . ALA A 1 119 ? -15.797 -34.398 -1.358 1.00 11.08 114 ALA A N 1
ATOM 1008 C CA . ALA A 1 119 ? -16.530 -33.777 -2.445 1.00 12.22 114 ALA A CA 1
ATOM 1009 C C . ALA A 1 119 ? -16.928 -32.345 -2.109 1.00 10.38 114 ALA A C 1
ATOM 1010 O O . ALA A 1 119 ? -16.856 -31.473 -2.978 1.00 12.37 114 ALA A O 1
ATOM 1012 N N . GLU A 1 120 ? -17.318 -32.040 -0.864 1.00 10.05 115 GLU A N 1
ATOM 1013 C CA A GLU A 1 120 ? -17.786 -30.702 -0.534 0.70 11.51 115 GLU A CA 1
ATOM 1014 C CA B GLU A 1 120 ? -17.795 -30.707 -0.535 0.30 11.04 115 GLU A CA 1
ATOM 1015 C C . GLU A 1 120 ? -16.660 -29.700 -0.741 1.00 11.53 115 GLU A C 1
ATOM 1016 O O . GLU A 1 120 ? -16.874 -28.639 -1.324 1.00 14.77 115 GLU A O 1
ATOM 1027 N N . SER A 1 121 ? -15.453 -30.056 -0.292 1.00 8.68 116 SER A N 1
ATOM 1028 C CA A SER A 1 121 ? -14.362 -29.097 -0.383 0.67 8.26 116 SER A CA 1
ATOM 1029 C CA B SER A 1 121 ? -14.306 -29.166 -0.381 0.33 8.50 116 SER A CA 1
ATOM 1030 C C . SER A 1 121 ? -13.917 -28.986 -1.853 1.00 7.71 116 SER A C 1
ATOM 1031 O O . SER A 1 121 ? -13.704 -27.888 -2.357 1.00 8.79 116 SER A O 1
ATOM 1036 N N . ARG A 1 122 ? -13.759 -30.132 -2.540 1.00 7.64 117 ARG A N 1
ATOM 1037 C CA A ARG A 1 122 ? -13.233 -30.068 -3.881 0.70 8.78 117 ARG A CA 1
ATOM 1038 C CA B ARG A 1 122 ? -13.268 -30.153 -3.917 0.15 8.77 117 ARG A CA 1
ATOM 1039 C CA C ARG A 1 122 ? -13.294 -30.205 -3.930 0.15 8.40 117 ARG A CA 1
ATOM 1040 C C . ARG A 1 122 ? -14.184 -29.359 -4.842 1.00 7.91 117 ARG A C 1
ATOM 1041 O O . ARG A 1 122 ? -13.735 -28.537 -5.641 1.00 8.59 117 ARG A O 1
ATOM 1063 N N . VAL A 1 123 ? -15.487 -29.649 -4.749 1.00 7.17 118 VAL A N 1
ATOM 1064 C CA . VAL A 1 123 ? -16.453 -28.955 -5.580 1.00 6.99 118 VAL A CA 1
ATOM 1065 C C . VAL A 1 123 ? -16.449 -27.456 -5.282 1.00 6.57 118 VAL A C 1
ATOM 1066 O O . VAL A 1 123 ? -16.509 -26.623 -6.185 1.00 7.15 118 VAL A O 1
ATOM 1070 N N . PHE A 1 124 ? -16.417 -27.096 -3.971 1.00 6.46 119 PHE A N 1
ATOM 1071 C CA A PHE A 1 124 ? -16.396 -25.705 -3.614 0.57 6.68 119 PHE A CA 1
ATOM 1072 C CA B PHE A 1 124 ? -16.399 -25.696 -3.607 0.43 6.46 119 PHE A CA 1
ATOM 1073 C C . PHE A 1 124 ? -15.226 -24.974 -4.279 1.00 5.99 119 PHE A C 1
ATOM 1074 O O . PHE A 1 124 ? -15.388 -23.885 -4.830 1.00 6.70 119 PHE A O 1
ATOM 1089 N N . TYR A 1 125 ? -14.030 -25.551 -4.186 1.00 6.17 120 TYR A N 1
ATOM 1090 C CA . TYR A 1 125 ? -12.854 -24.877 -4.717 1.00 6.19 120 TYR A CA 1
ATOM 1091 C C . TYR A 1 125 ? -12.840 -24.839 -6.230 1.00 6.06 120 TYR A C 1
ATOM 1092 O O . TYR A 1 125 ? -12.374 -23.849 -6.825 1.00 6.27 120 TYR A O 1
ATOM 1101 N N . LEU A 1 126 ? -13.264 -25.915 -6.884 1.00 6.00 121 LEU A N 1
ATOM 1102 C CA . LEU A 1 126 ? -13.330 -25.919 -8.332 1.00 6.14 121 LEU A CA 1
ATOM 1103 C C . LEU A 1 126 ? -14.368 -24.931 -8.868 1.00 6.45 121 LEU A C 1
ATOM 1104 O O . LEU A 1 126 ? -14.143 -24.271 -9.886 1.00 6.83 121 LEU A O 1
ATOM 1109 N N . LYS A 1 127 ? -15.511 -24.825 -8.185 1.00 6.30 122 LYS A N 1
ATOM 1110 C CA . LYS A 1 127 ? -16.487 -23.788 -8.500 1.00 6.83 122 LYS A CA 1
ATOM 1111 C C . LYS A 1 127 ? -15.846 -22.410 -8.402 1.00 6.45 122 LYS A C 1
ATOM 1112 O O . LYS A 1 127 ? -16.022 -21.563 -9.260 1.00 6.66 122 LYS A O 1
ATOM 1118 N N . MET A 1 128 ? -15.108 -22.174 -7.282 1.00 6.37 123 MET A N 1
ATOM 1119 C CA A MET A 1 128 ? -14.423 -20.900 -7.092 0.40 6.58 123 MET A CA 1
ATOM 1120 C CA B MET A 1 128 ? -14.457 -20.896 -7.120 0.60 6.39 123 MET A CA 1
ATOM 1121 C C . MET A 1 128 ? -13.447 -20.637 -8.245 1.00 6.17 123 MET A C 1
ATOM 1122 O O . MET A 1 128 ? -13.350 -19.516 -8.751 1.00 6.26 123 MET A O 1
ATOM 1131 N N . LYS A 1 129 ? -12.678 -21.658 -8.650 1.00 6.07 124 LYS A N 1
ATOM 1132 C CA . LYS A 1 129 ? -11.747 -21.499 -9.769 1.00 6.16 124 LYS A CA 1
ATOM 1133 C C . LYS A 1 129 ? -12.508 -21.080 -11.032 1.00 6.14 124 LYS A C 1
ATOM 1134 O O . LYS A 1 129 ? -12.084 -20.165 -11.741 1.00 6.32 124 LYS A O 1
ATOM 1140 N N . GLY A 1 130 ? -13.614 -21.765 -11.309 1.00 5.90 125 GLY A N 1
ATOM 1141 C CA . GLY A 1 130 ? -14.433 -21.355 -12.457 1.00 5.88 125 GLY A CA 1
ATOM 1142 C C . GLY A 1 130 ? -14.930 -19.934 -12.359 1.00 5.45 125 GLY A C 1
ATOM 1143 O O . GLY A 1 130 ? -14.864 -19.183 -13.335 1.00 6.30 125 GLY A O 1
ATOM 1144 N N . ASP A 1 131 ? -15.420 -19.544 -11.173 1.00 5.73 126 ASP A N 1
ATOM 1145 C CA . ASP A 1 131 ? -15.935 -18.207 -10.971 1.00 5.96 126 ASP A CA 1
ATOM 1146 C C . ASP A 1 131 ? -14.869 -17.145 -11.245 1.00 6.36 126 ASP A C 1
ATOM 1147 O O . ASP A 1 131 ? -15.130 -16.144 -11.907 1.00 6.29 126 ASP A O 1
ATOM 1152 N N . TYR A 1 132 ? -13.639 -17.317 -10.693 1.00 6.48 127 TYR A N 1
ATOM 1153 C CA . TYR A 1 132 ? -12.652 -16.264 -10.824 1.00 6.35 127 TYR A CA 1
ATOM 1154 C C . TYR A 1 132 ? -12.048 -16.239 -12.230 1.00 6.42 127 TYR A C 1
ATOM 1155 O O . TYR A 1 132 ? -11.703 -15.162 -12.698 1.00 6.90 127 TYR A O 1
ATOM 1164 N N . TYR A 1 133 ? -11.931 -17.383 -12.903 1.00 6.44 128 TYR A N 1
ATOM 1165 C CA . TYR A 1 133 ? -11.642 -17.326 -14.333 1.00 6.58 128 TYR A CA 1
ATOM 1166 C C . TYR A 1 133 ? -12.780 -16.645 -15.100 1.00 6.38 128 TYR A C 1
ATOM 1167 O O . TYR A 1 133 ? -12.502 -15.896 -16.052 1.00 7.22 128 TYR A O 1
ATOM 1176 N N . ARG A 1 134 ? -14.035 -16.861 -14.711 1.00 6.33 129 ARG A N 1
ATOM 1177 C CA . ARG A 1 134 ? -15.124 -16.161 -15.349 1.00 6.77 129 ARG A CA 1
ATOM 1178 C C . ARG A 1 134 ? -15.002 -14.653 -15.202 1.00 6.73 129 ARG A C 1
ATOM 1179 O O . ARG A 1 134 ? -15.259 -13.896 -16.135 1.00 7.58 129 ARG A O 1
ATOM 1187 N N . TYR A 1 135 ? -14.640 -14.180 -13.982 1.00 6.61 130 TYR A N 1
ATOM 1188 C CA . TYR A 1 135 ? -14.448 -12.747 -13.805 1.00 7.32 130 TYR A CA 1
ATOM 1189 C C . TYR A 1 135 ? -13.301 -12.199 -14.660 1.00 7.01 130 TYR A C 1
ATOM 1190 O O . TYR A 1 135 ? -13.397 -11.110 -15.231 1.00 8.07 130 TYR A O 1
ATOM 1199 N N . LEU A 1 136 ? -12.227 -13.005 -14.797 1.00 7.11 131 LEU A N 1
ATOM 1200 C CA . LEU A 1 136 ? -11.187 -12.618 -15.731 1.00 7.52 131 LEU A CA 1
ATOM 1201 C C . LEU A 1 136 ? -11.729 -12.556 -17.172 1.00 8.25 131 LEU A C 1
ATOM 1202 O O . LEU A 1 136 ? -11.341 -11.665 -17.959 1.00 8.68 131 LEU A O 1
ATOM 1207 N N . ALA A 1 137 ? -12.593 -13.492 -17.535 1.00 7.94 132 ALA A N 1
ATOM 1208 C CA . ALA A 1 137 ? -13.128 -13.533 -18.893 1.00 8.43 132 ALA A CA 1
ATOM 1209 C C . ALA A 1 137 ? -14.008 -12.343 -19.169 1.00 8.81 132 ALA A C 1
ATOM 1210 O O . ALA A 1 137 ? -14.053 -11.864 -20.335 1.00 10.53 132 ALA A O 1
ATOM 1212 N N . GLU A 1 138 ? -14.707 -11.822 -18.162 1.00 8.63 133 GLU A N 1
ATOM 1213 C CA . GLU A 1 138 ? -15.568 -10.681 -18.363 1.00 9.38 133 GLU A CA 1
ATOM 1214 C C . GLU A 1 138 ? -14.812 -9.474 -18.902 1.00 9.68 133 GLU A C 1
ATOM 1215 O O . GLU A 1 138 ? -15.397 -8.636 -19.594 1.00 11.71 133 GLU A O 1
ATOM 1221 N N . VAL A 1 139 ? -13.518 -9.341 -18.573 1.00 9.42 134 VAL A N 1
ATOM 1222 C CA . VAL A 1 139 ? -12.736 -8.171 -18.954 1.00 10.44 134 VAL A CA 1
ATOM 1223 C C . VAL A 1 139 ? -11.691 -8.483 -20.022 1.00 11.83 134 VAL A C 1
ATOM 1224 O O . VAL A 1 139 ? -10.985 -7.595 -20.463 1.00 14.64 134 VAL A O 1
ATOM 1228 N N A ALA A 1 140 ? -11.616 -9.722 -20.496 0.50 13.87 135 ALA A N 1
ATOM 1229 N N B ALA A 1 140 ? -11.582 -9.749 -20.412 0.50 13.42 135 ALA A N 1
ATOM 1230 C CA A ALA A 1 140 ? -10.501 -10.177 -21.325 0.50 15.20 135 ALA A CA 1
ATOM 1231 C CA B ALA A 1 140 ? -10.622 -10.143 -21.440 0.50 13.91 135 ALA A CA 1
ATOM 1232 C C A ALA A 1 140 ? -10.624 -9.764 -22.797 0.50 20.79 135 ALA A C 1
ATOM 1233 C C B ALA A 1 140 ? -11.093 -9.813 -22.859 0.50 12.42 135 ALA A C 1
ATOM 1234 O O A ALA A 1 140 ? -11.697 -9.889 -23.380 0.50 25.46 135 ALA A O 1
ATOM 1235 O O B ALA A 1 140 ? -12.284 -9.747 -23.152 0.50 14.08 135 ALA A O 1
ATOM 1238 N N A THR A 1 141 ? -9.477 -9.352 -23.376 0.50 38.91 136 THR A N 1
ATOM 1239 N N B THR A 1 141 ? -10.091 -9.714 -23.727 0.50 22.81 136 THR A N 1
ATOM 1240 C CA A THR A 1 141 ? -9.220 -9.234 -24.794 0.50 70.21 136 THR A CA 1
ATOM 1241 C CA B THR A 1 141 ? -10.363 -9.569 -25.145 0.50 26.29 136 THR A CA 1
ATOM 1242 C C A THR A 1 141 ? -7.835 -9.829 -24.996 0.50 90.27 136 THR A C 1
ATOM 1243 C C B THR A 1 141 ? -9.655 -10.676 -25.943 0.50 28.88 136 THR A C 1
ATOM 1244 O O A THR A 1 141 ? -7.197 -10.276 -24.033 0.50 128.64 136 THR A O 1
ATOM 1245 O O B THR A 1 141 ? -8.699 -11.271 -25.458 0.50 20.57 136 THR A O 1
ATOM 1252 N N A GLY A 1 142 ? -7.367 -9.835 -26.240 0.50 71.56 137 GLY A N 1
ATOM 1253 N N B GLY A 1 142 ? -10.153 -11.004 -27.148 0.50 23.11 137 GLY A N 1
ATOM 1254 C CA A GLY A 1 142 ? -6.001 -10.237 -26.477 0.50 67.97 137 GLY A CA 1
ATOM 1255 C CA B GLY A 1 142 ? -9.363 -11.720 -28.148 0.50 18.68 137 GLY A CA 1
ATOM 1256 C C A GLY A 1 142 ? -5.938 -11.759 -26.468 0.50 42.43 137 GLY A C 1
ATOM 1257 C C B GLY A 1 142 ? -8.920 -13.115 -27.720 0.50 22.52 137 GLY A C 1
ATOM 1258 O O A GLY A 1 142 ? -6.997 -12.480 -26.297 0.50 48.60 137 GLY A O 1
ATOM 1259 O O B GLY A 1 142 ? -9.690 -13.882 -27.134 0.50 23.16 137 GLY A O 1
ATOM 1260 N N A ASP A 1 143 ? -4.700 -12.259 -26.576 0.50 51.32 138 ASP A N 1
ATOM 1261 N N B ASP A 1 143 ? -7.691 -13.502 -28.078 0.50 20.03 138 ASP A N 1
ATOM 1262 C CA A ASP A 1 143 ? -4.451 -13.483 -27.317 0.50 34.09 138 ASP A CA 1
ATOM 1263 C CA B ASP A 1 143 ? -7.271 -14.880 -27.860 0.50 23.58 138 ASP A CA 1
ATOM 1264 C C A ASP A 1 143 ? -4.909 -14.640 -26.455 0.50 20.59 138 ASP A C 1
ATOM 1265 C C B ASP A 1 143 ? -7.025 -15.098 -26.374 0.50 14.29 138 ASP A C 1
ATOM 1266 O O A ASP A 1 143 ? -5.117 -15.738 -26.955 0.50 17.70 138 ASP A O 1
ATOM 1267 O O B ASP A 1 143 ? -7.179 -16.213 -25.881 0.50 17.62 138 ASP A O 1
ATOM 1271 N N A ASP A 1 144 ? -5.025 -14.391 -25.157 0.50 17.12 139 ASP A N 1
ATOM 1272 N N B ASP A 1 144 ? -6.659 -14.030 -25.665 0.50 17.87 139 ASP A N 1
ATOM 1273 C CA A ASP A 1 144 ? -5.275 -15.496 -24.254 0.50 18.25 139 ASP A CA 1
ATOM 1274 C CA B ASP A 1 144 ? -6.589 -14.099 -24.207 0.50 22.57 139 ASP A CA 1
ATOM 1275 C C A ASP A 1 144 ? -6.759 -15.592 -23.862 0.50 16.93 139 ASP A C 1
ATOM 1276 C C B ASP A 1 144 ? -7.921 -14.583 -23.634 0.50 16.09 139 ASP A C 1
ATOM 1277 O O A ASP A 1 144 ? -7.058 -16.441 -23.024 0.50 15.18 139 ASP A O 1
ATOM 1278 O O B ASP A 1 144 ? -7.986 -15.453 -22.758 0.50 13.32 139 ASP A O 1
ATOM 1281 N N A LYS A 1 145 ? -7.699 -14.800 -24.446 0.50 17.66 140 LYS A N 1
ATOM 1282 N N B LYS A 1 145 ? -9.001 -14.044 -24.184 0.50 15.15 140 LYS A N 1
ATOM 1283 C CA A LYS A 1 145 ? -9.115 -14.742 -24.009 0.50 15.66 140 LYS A CA 1
ATOM 1284 C CA B LYS A 1 145 ? -10.311 -14.520 -23.788 0.50 16.05 140 LYS A CA 1
ATOM 1285 C C A LYS A 1 145 ? -9.872 -16.077 -24.099 0.50 16.83 140 LYS A C 1
ATOM 1286 C C B LYS A 1 145 ? -10.507 -16.014 -24.117 0.50 25.65 140 LYS A C 1
ATOM 1287 O O A LYS A 1 145 ? -10.612 -16.579 -23.189 0.50 15.05 140 LYS A O 1
ATOM 1288 O O B LYS A 1 145 ? -11.379 -16.622 -23.513 0.50 35.75 140 LYS A O 1
ATOM 1295 N N A LYS A 1 146 ? -9.781 -16.627 -25.321 0.50 19.84 141 LYS A N 1
ATOM 1296 N N B LYS A 1 146 ? -9.718 -16.655 -25.017 0.50 23.06 141 LYS A N 1
ATOM 1297 C CA A LYS A 1 146 ? -10.283 -17.964 -25.523 0.50 13.21 141 LYS A CA 1
ATOM 1298 C CA B LYS A 1 146 ? -10.021 -18.041 -25.393 0.50 19.24 141 LYS A CA 1
ATOM 1299 C C A LYS A 1 146 ? -9.751 -18.870 -24.427 0.50 12.77 141 LYS A C 1
ATOM 1300 C C B LYS A 1 146 ? -9.464 -19.029 -24.362 0.50 16.49 141 LYS A C 1
ATOM 1301 O O A LYS A 1 146 ? -10.503 -19.706 -23.939 0.50 10.67 141 LYS A O 1
ATOM 1302 O O B LYS A 1 146 ? -10.133 -19.989 -23.966 0.50 11.78 141 LYS A O 1
ATOM 1313 N N A ARG A 1 147 ? -8.481 -18.703 -24.048 0.50 17.49 142 ARG A N 1
ATOM 1314 N N B ARG A 1 147 ? -8.213 -18.857 -23.964 0.50 16.19 142 ARG A N 1
ATOM 1315 C CA A ARG A 1 147 ? -7.846 -19.633 -23.115 0.50 22.98 142 ARG A CA 1
ATOM 1316 C CA B ARG A 1 147 ? -7.655 -19.754 -22.965 0.50 14.62 142 ARG A CA 1
ATOM 1317 C C A ARG A 1 147 ? -8.405 -19.416 -21.699 0.50 14.46 142 ARG A C 1
ATOM 1318 C C B ARG A 1 147 ? -8.336 -19.438 -21.619 0.50 12.65 142 ARG A C 1
ATOM 1319 O O A ARG A 1 147 ? -8.579 -20.377 -20.963 0.50 12.19 142 ARG A O 1
ATOM 1320 O O B ARG A 1 147 ? -8.618 -20.379 -20.902 0.50 10.57 142 ARG A O 1
ATOM 1331 N N . ILE A 1 148 ? -8.661 -18.163 -21.319 1.00 11.54 143 ILE A N 1
ATOM 1332 C CA . ILE A 1 148 ? -9.310 -17.852 -20.045 1.00 11.10 143 ILE A CA 1
ATOM 1333 C C . ILE A 1 148 ? -10.697 -18.494 -19.968 1.00 9.57 143 ILE A C 1
ATOM 1334 O O . ILE A 1 148 ? -11.060 -19.110 -18.948 1.00 9.70 143 ILE A O 1
ATOM 1339 N N . ILE A 1 149 ? -11.479 -18.358 -21.037 1.00 10.04 144 ILE A N 1
ATOM 1340 C CA . ILE A 1 149 ? -12.768 -18.989 -21.101 1.00 9.54 144 ILE A CA 1
ATOM 1341 C C . ILE A 1 149 ? -12.669 -20.495 -20.928 1.00 8.82 144 ILE A C 1
ATOM 1342 O O . ILE A 1 149 ? -13.434 -21.106 -20.198 1.00 9.50 144 ILE A O 1
ATOM 1347 N N A ASP A 1 150 ? -11.691 -21.127 -21.617 0.70 9.18 145 ASP A N 1
ATOM 1348 N N B ASP A 1 150 ? -11.704 -21.085 -21.647 0.30 9.54 145 ASP A N 1
ATOM 1349 C CA A ASP A 1 150 ? -11.560 -22.563 -21.472 0.70 9.56 145 ASP A CA 1
ATOM 1350 C CA B ASP A 1 150 ? -11.436 -22.505 -21.570 0.30 9.02 145 ASP A CA 1
ATOM 1351 C C A ASP A 1 150 ? -11.117 -22.977 -20.070 0.70 8.60 145 ASP A C 1
ATOM 1352 C C B ASP A 1 150 ? -11.144 -22.926 -20.124 0.30 8.30 145 ASP A C 1
ATOM 1353 O O A ASP A 1 150 ? -11.483 -24.064 -19.605 0.70 9.07 145 ASP A O 1
ATOM 1354 O O B ASP A 1 150 ? -11.696 -23.926 -19.656 0.30 7.74 145 ASP A O 1
ATOM 1363 N N . SER A 1 151 ? -10.309 -22.158 -19.414 1.00 8.36 146 SER A N 1
ATOM 1364 C CA . SER A 1 151 ? -9.957 -22.441 -18.020 1.00 8.19 146 SER A CA 1
ATOM 1365 C C . SER A 1 151 ? -11.187 -22.434 -17.108 1.00 7.80 146 SER A C 1
ATOM 1366 O O . SER A 1 151 ? -11.313 -23.279 -16.229 1.00 7.82 146 SER A O 1
ATOM 1369 N N . ALA A 1 152 ? -12.061 -21.436 -17.294 1.00 7.29 147 ALA A N 1
ATOM 1370 C CA . ALA A 1 152 ? -13.294 -21.403 -16.507 1.00 6.93 147 ALA A CA 1
ATOM 1371 C C . ALA A 1 152 ? -14.122 -22.652 -16.788 1.00 7.09 147 ALA A C 1
ATOM 1372 O O . ALA A 1 152 ? -14.606 -23.331 -15.876 1.00 7.23 147 ALA A O 1
ATOM 1374 N N . ARG A 1 153 ? -14.330 -22.944 -18.075 1.00 7.15 148 ARG A N 1
ATOM 1375 C CA A ARG A 1 153 ? -15.126 -24.101 -18.466 0.70 7.45 148 ARG A CA 1
ATOM 1376 C CA B ARG A 1 153 ? -15.132 -24.099 -18.467 0.30 7.35 148 ARG A CA 1
ATOM 1377 C C . ARG A 1 153 ? -14.594 -25.385 -17.838 1.00 7.50 148 ARG A C 1
ATOM 1378 O O . ARG A 1 153 ? -15.353 -26.199 -17.321 1.00 8.06 148 ARG A O 1
ATOM 1393 N N . SER A 1 154 ? -13.275 -25.584 -17.921 1.00 7.44 149 SER A N 1
ATOM 1394 C CA A SER A 1 154 ? -12.670 -26.816 -17.438 0.50 7.92 149 SER A CA 1
ATOM 1395 C CA B SER A 1 154 ? -12.654 -26.811 -17.432 0.50 8.42 149 SER A CA 1
ATOM 1396 C C . SER A 1 154 ? -12.867 -27.001 -15.930 1.00 7.58 149 SER A C 1
ATOM 1397 O O . SER A 1 154 ? -13.138 -28.111 -15.467 1.00 8.15 149 SER A O 1
ATOM 1402 N N . ALA A 1 155 ? -12.711 -25.913 -15.189 1.00 7.05 150 ALA A N 1
ATOM 1403 C CA . ALA A 1 155 ? -12.895 -25.975 -13.728 1.00 7.26 150 ALA A CA 1
ATOM 1404 C C . ALA A 1 155 ? -14.359 -26.274 -13.403 1.00 6.69 150 ALA A C 1
ATOM 1405 O O . ALA A 1 155 ? -14.648 -27.170 -12.560 1.00 6.97 150 ALA A O 1
ATOM 1407 N N . TYR A 1 156 ? -15.282 -25.555 -14.020 1.00 6.75 151 TYR A N 1
ATOM 1408 C CA . TYR A 1 156 ? -16.688 -25.850 -13.784 1.00 6.48 151 TYR A CA 1
ATOM 1409 C C . TYR A 1 156 ? -17.036 -27.284 -14.164 1.00 6.78 151 TYR A C 1
ATOM 1410 O O . TYR A 1 156 ? -17.810 -27.937 -13.450 1.00 6.94 151 TYR A O 1
ATOM 1419 N N . GLN A 1 157 ? -16.514 -27.792 -15.270 1.00 6.94 152 GLN A N 1
ATOM 1420 C CA . GLN A 1 157 ? -16.859 -29.114 -15.725 1.00 7.25 152 GLN A CA 1
ATOM 1421 C C . GLN A 1 157 ? -16.357 -30.174 -14.735 1.00 7.73 152 GLN A C 1
ATOM 1422 O O . GLN A 1 157 ? -17.053 -31.137 -14.421 1.00 8.62 152 GLN A O 1
ATOM 1428 N N . GLU A 1 158 ? -15.123 -30.031 -14.232 1.00 8.21 153 GLU A N 1
ATOM 1429 C CA A GLU A 1 158 ? -14.637 -31.005 -13.260 0.60 9.21 153 GLU A CA 1
ATOM 1430 C CA B GLU A 1 158 ? -14.589 -30.946 -13.227 0.40 9.38 153 GLU A CA 1
ATOM 1431 C C . GLU A 1 158 ? -15.492 -30.953 -11.992 1.00 7.56 153 GLU A C 1
ATOM 1432 O O . GLU A 1 158 ? -15.833 -31.989 -11.421 1.00 9.12 153 GLU A O 1
ATOM 1443 N N . ALA A 1 159 ? -15.870 -29.754 -11.550 1.00 7.52 154 ALA A N 1
ATOM 1444 C CA . ALA A 1 159 ? -16.758 -29.610 -10.391 1.00 7.59 154 ALA A CA 1
ATOM 1445 C C . ALA A 1 159 ? -18.098 -30.282 -10.636 1.00 7.11 154 ALA A C 1
ATOM 1446 O O . ALA A 1 159 ? -18.644 -30.943 -9.750 1.00 7.87 154 ALA A O 1
ATOM 1448 N N . MET A 1 160 ? -18.664 -30.083 -11.832 1.00 7.44 155 MET A N 1
ATOM 1449 C CA A MET A 1 160 ? -19.951 -30.685 -12.172 0.70 7.48 155 MET A CA 1
ATOM 1450 C CA B MET A 1 160 ? -19.947 -30.670 -12.192 0.30 7.02 155 MET A CA 1
ATOM 1451 C C . MET A 1 160 ? -19.872 -32.194 -12.140 1.00 7.40 155 MET A C 1
ATOM 1452 O O . MET A 1 160 ? -20.786 -32.865 -11.613 1.00 8.46 155 MET A O 1
ATOM 1461 N N . ASP A 1 161 ? -18.801 -32.751 -12.687 1.00 8.08 156 ASP A N 1
ATOM 1462 C CA . ASP A 1 161 ? -18.711 -34.192 -12.753 1.00 9.02 156 ASP A CA 1
ATOM 1463 C C . ASP A 1 161 ? -18.663 -34.799 -11.352 1.00 8.55 156 ASP A C 1
ATOM 1464 O O . ASP A 1 161 ? -19.345 -35.783 -11.050 1.00 10.45 156 ASP A O 1
ATOM 1469 N N . ILE A 1 162 ? -17.885 -34.170 -10.456 1.00 8.13 157 ILE A N 1
ATOM 1470 C CA . ILE A 1 162 ? -17.819 -34.643 -9.076 1.00 7.89 157 ILE A CA 1
ATOM 1471 C C . ILE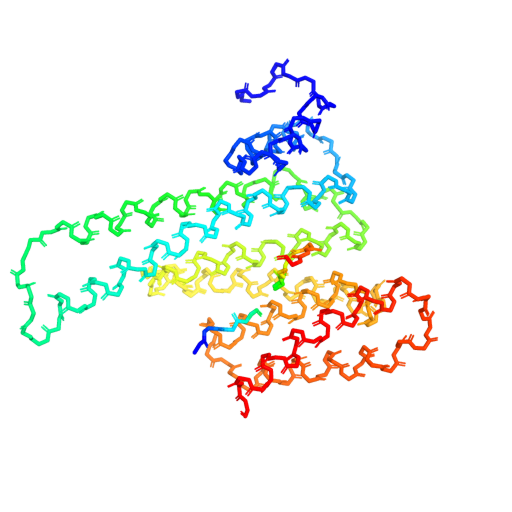 A 1 162 ? -19.154 -34.476 -8.385 1.00 7.98 157 ILE A C 1
ATOM 1472 O O . ILE A 1 162 ? -19.658 -35.376 -7.698 1.00 9.18 157 ILE A O 1
ATOM 1477 N N . SER A 1 163 ? -19.788 -33.307 -8.555 1.00 7.94 158 SER A N 1
ATOM 1478 C CA A SER A 1 163 ? -21.042 -33.021 -7.846 0.79 8.84 158 SER A CA 1
ATOM 1479 C CA B SER A 1 163 ? -21.044 -32.998 -7.883 0.21 9.04 158 SER A CA 1
ATOM 1480 C C . SER A 1 163 ? -22.147 -34.000 -8.236 1.00 8.89 158 SER A C 1
ATOM 1481 O O . SER A 1 163 ? -22.939 -34.423 -7.392 1.00 10.04 158 SER A O 1
ATOM 1486 N N . LYS A 1 164 ? -22.203 -34.384 -9.519 1.00 8.89 159 LYS A N 1
ATOM 1487 C CA . LYS A 1 164 ? -23.235 -35.304 -9.947 1.00 10.67 159 LYS A CA 1
ATOM 1488 C C . LYS A 1 164 ? -23.014 -36.699 -9.417 1.00 11.71 159 LYS A C 1
ATOM 1489 O O . LYS A 1 164 ? -23.983 -37.392 -9.131 1.00 14.26 159 LYS A O 1
ATOM 1495 N N . LYS A 1 165 ? -21.757 -37.110 -9.245 1.00 10.44 160 LYS A N 1
ATOM 1496 C CA A LYS A 1 165 ? -21.463 -38.433 -8.712 0.47 11.98 160 LYS A CA 1
ATOM 1497 C CA B LYS A 1 165 ? -21.446 -38.420 -8.712 0.53 11.36 160 LYS A CA 1
ATOM 1498 C C . LYS A 1 165 ? -21.655 -38.492 -7.201 1.00 10.63 160 LYS A C 1
ATOM 1499 O O . LYS A 1 165 ? -22.038 -39.541 -6.693 1.00 14.69 160 LYS A O 1
ATOM 1510 N N . GLU A 1 166 ? -21.303 -37.408 -6.495 1.00 9.47 161 GLU A N 1
ATOM 1511 C CA . GLU A 1 166 ? -21.099 -37.490 -5.070 1.00 9.51 161 GLU A CA 1
ATOM 1512 C C . GLU A 1 166 ? -22.107 -36.745 -4.188 1.00 11.09 161 GLU A C 1
ATOM 1513 O O . GLU A 1 166 ? -22.089 -36.930 -2.972 1.00 15.15 161 GLU A O 1
ATOM 1519 N N . MET A 1 167 ? -22.961 -35.905 -4.762 1.00 9.79 162 MET A N 1
ATOM 1520 C CA A MET A 1 167 ? -23.872 -35.072 -3.997 0.50 10.13 162 MET A CA 1
ATOM 1521 C CA B MET A 1 167 ? -23.870 -35.087 -3.970 0.50 10.60 162 MET A CA 1
ATOM 1522 C C . MET A 1 167 ? -25.292 -35.297 -4.461 1.00 9.76 162 MET A C 1
ATOM 1523 O O . MET A 1 167 ? -25.512 -35.489 -5.663 1.00 10.52 162 MET A O 1
ATOM 1532 N N . PRO A 1 168 ? -26.293 -35.133 -3.564 1.00 10.07 163 PRO A N 1
ATOM 1533 C CA . PRO A 1 168 ? -27.671 -35.148 -4.020 1.00 10.26 163 PRO A CA 1
ATOM 1534 C C . PRO A 1 168 ? -28.003 -33.886 -4.813 1.00 9.26 163 PRO A C 1
ATOM 1535 O O . PRO A 1 168 ? -27.348 -32.857 -4.682 1.00 10.01 163 PRO A O 1
ATOM 1539 N N . PRO A 1 169 ? -29.079 -33.946 -5.633 1.00 9.66 164 PRO A N 1
ATOM 1540 C CA . PRO A 1 169 ? -29.395 -32.851 -6.534 1.00 9.58 164 PRO A CA 1
ATOM 1541 C C . PRO A 1 169 ? -29.830 -31.578 -5.807 1.00 8.79 164 PRO A C 1
ATOM 1542 O O . PRO A 1 169 ? -29.855 -30.551 -6.455 1.00 10.55 164 PRO A O 1
ATOM 1546 N N . THR A 1 170 ? -30.175 -31.655 -4.498 1.00 9.13 165 THR A N 1
ATOM 1547 C CA . THR A 1 170 ? -30.524 -30.487 -3.706 1.00 8.13 165 THR A CA 1
ATOM 1548 C C . THR A 1 170 ? -29.337 -29.895 -2.950 1.00 7.95 165 THR A C 1
ATOM 1549 O O . THR A 1 170 ? -29.517 -28.886 -2.274 1.00 9.22 165 THR A O 1
ATOM 1553 N N . ASN A 1 171 ? -28.166 -30.512 -3.010 1.00 8.89 166 ASN A N 1
ATOM 1554 C CA . ASN A 1 171 ? -27.051 -30.000 -2.213 1.00 9.11 166 ASN A CA 1
ATOM 1555 C C . ASN A 1 171 ? -26.778 -28.546 -2.616 1.00 7.91 166 ASN A C 1
ATOM 1556 O O . ASN A 1 171 ? -26.642 -28.241 -3.795 1.00 7.88 166 ASN A O 1
ATOM 1561 N N . PRO A 1 172 ? -26.689 -27.598 -1.655 1.00 8.54 167 PRO A N 1
ATOM 1562 C CA . PRO A 1 172 ? -26.536 -26.195 -2.003 1.00 8.38 167 PRO A CA 1
ATOM 1563 C C . PRO A 1 172 ? -25.303 -25.881 -2.850 1.00 7.92 167 PRO A C 1
ATOM 1564 O O . PRO A 1 172 ? -25.350 -24.998 -3.698 1.00 8.74 167 PRO A O 1
ATOM 1568 N N . ILE A 1 173 ? -24.170 -26.541 -2.600 1.00 8.68 168 ILE A N 1
ATOM 1569 C CA . ILE A 1 173 ? -22.984 -26.283 -3.375 1.00 8.73 168 ILE A CA 1
ATOM 1570 C C . ILE A 1 173 ? -23.184 -26.768 -4.809 1.00 7.42 168 ILE A C 1
ATOM 1571 O O . ILE A 1 173 ? -22.808 -26.094 -5.771 1.00 8.52 168 ILE A O 1
ATOM 1576 N N . ARG A 1 174 ? -23.788 -27.950 -4.980 1.00 7.47 169 ARG A N 1
ATOM 1577 C CA . ARG A 1 174 ? -24.125 -28.447 -6.310 1.00 7.29 169 ARG A CA 1
ATOM 1578 C C . ARG A 1 174 ? -25.045 -27.481 -7.034 1.00 6.84 169 ARG A C 1
ATOM 1579 O O . ARG A 1 174 ? -24.832 -27.186 -8.223 1.00 7.59 169 ARG A O 1
ATOM 1587 N N . LEU A 1 175 ? -26.070 -26.962 -6.340 1.00 6.28 170 LEU A N 1
ATOM 1588 C CA . LEU A 1 175 ? -26.990 -26.026 -6.964 1.00 6.49 170 LEU A CA 1
ATOM 1589 C C . LEU A 1 175 ? -26.312 -24.732 -7.344 1.00 6.97 170 LEU A C 1
ATOM 1590 O O . LEU A 1 175 ? -26.542 -24.204 -8.459 1.00 7.45 170 LEU A O 1
ATOM 1595 N N . GLY A 1 176 ? -25.487 -24.175 -6.459 1.00 6.94 171 GLY A N 1
ATOM 1596 C CA . GLY A 1 176 ? -24.828 -22.909 -6.772 1.00 7.41 171 GLY A CA 1
ATOM 1597 C C . GLY A 1 176 ? -23.832 -23.067 -7.916 1.00 6.51 171 GLY A C 1
ATOM 1598 O O . GLY A 1 176 ? -23.671 -22.151 -8.736 1.00 7.12 171 GLY A O 1
ATOM 1599 N N . LEU A 1 177 ? -23.147 -24.209 -7.957 1.00 6.58 172 LEU A N 1
ATOM 1600 C CA . LEU A 1 177 ? -22.264 -24.517 -9.086 1.00 6.23 172 LEU A CA 1
ATOM 1601 C C . LEU A 1 177 ? -23.035 -24.536 -10.411 1.00 5.95 172 LEU A C 1
ATOM 1602 O O . LEU A 1 177 ? -22.596 -23.944 -11.383 1.00 6.32 172 LEU A O 1
ATOM 1607 N N . ALA A 1 178 ? -24.149 -25.263 -10.443 1.00 6.44 173 ALA A N 1
ATOM 1608 C CA . ALA A 1 178 ? -24.938 -25.363 -11.661 1.00 6.51 173 ALA A CA 1
ATOM 1609 C C . ALA A 1 178 ? -25.444 -23.980 -12.053 1.00 5.70 173 ALA A C 1
ATOM 1610 O O . ALA A 1 178 ? -25.429 -23.638 -13.264 1.00 6.72 173 ALA A O 1
ATOM 1612 N N . LEU A 1 179 ? -25.914 -23.189 -11.093 1.00 6.34 174 LEU A N 1
ATOM 1613 C CA . LEU A 1 179 ? -26.348 -21.827 -11.373 1.00 6.93 174 LEU A CA 1
ATOM 1614 C C . LEU A 1 179 ? -25.230 -21.061 -12.036 1.00 6.63 174 LEU A C 1
ATOM 1615 O O . LEU A 1 179 ? -25.412 -20.441 -13.092 1.00 7.18 174 LEU A O 1
ATOM 1620 N N . ASN A 1 180 ? -24.041 -21.071 -11.442 1.00 6.29 175 ASN A N 1
ATOM 1621 C CA . ASN A 1 180 ? -22.952 -20.264 -11.983 1.00 6.77 175 ASN A CA 1
ATOM 1622 C C . ASN A 1 180 ? -22.441 -20.792 -13.328 1.00 6.12 175 ASN A C 1
ATOM 1623 O O . ASN A 1 180 ? -22.053 -19.975 -14.166 1.00 6.39 175 ASN A O 1
ATOM 1628 N N . PHE A 1 181 ? -22.412 -22.119 -13.503 1.00 5.99 176 PHE A N 1
ATOM 1629 C CA . PHE A 1 181 ? -22.024 -22.630 -14.801 1.00 6.17 176 PHE A CA 1
ATOM 1630 C C . PHE A 1 181 ? -23.049 -22.222 -15.866 1.00 6.53 176 PHE A C 1
ATOM 1631 O O . PHE A 1 181 ? -22.689 -21.899 -17.015 1.00 6.81 176 PHE A O 1
ATOM 1639 N N . SER A 1 182 ? -24.334 -22.175 -15.501 1.00 6.65 177 SER A N 1
ATOM 1640 C CA A SER A 1 182 ? -25.341 -21.711 -16.461 0.60 5.90 177 SER A CA 1
ATOM 1641 C CA B SER A 1 182 ? -25.355 -21.704 -16.440 0.30 6.58 177 SER A CA 1
ATOM 1642 C CA C SER A 1 182 ? -25.372 -21.698 -16.395 0.10 6.74 177 SER A CA 1
ATOM 1643 C C . SER A 1 182 ? -25.109 -20.244 -16.798 1.00 6.44 177 SER A C 1
ATOM 1644 O O . SER A 1 182 ? -25.273 -19.862 -17.967 1.00 7.45 177 SER A O 1
ATOM 1651 N N . VAL A 1 183 ? -24.733 -19.406 -15.835 1.00 6.78 178 VAL A N 1
ATOM 1652 C CA . VAL A 1 183 ? -24.383 -18.024 -16.116 1.00 7.24 178 VAL A CA 1
ATOM 1653 C C . VAL A 1 183 ? -23.176 -17.933 -17.042 1.00 6.60 178 VAL A C 1
ATOM 1654 O O . VAL A 1 183 ? -23.170 -17.143 -17.984 1.00 7.79 178 VAL A O 1
ATOM 1658 N N . PHE A 1 184 ? -22.155 -18.771 -16.799 1.00 6.64 179 PHE A N 1
ATOM 1659 C CA . PHE A 1 184 ? -21.040 -18.862 -17.717 1.00 6.53 179 PHE A CA 1
ATOM 1660 C C . PHE A 1 184 ? -21.513 -19.146 -19.144 1.00 6.76 179 PHE A C 1
ATOM 1661 O O . PHE A 1 184 ? -21.094 -18.477 -20.086 1.00 7.53 179 PHE A O 1
ATOM 1669 N N . HIS A 1 185 ? -22.370 -20.163 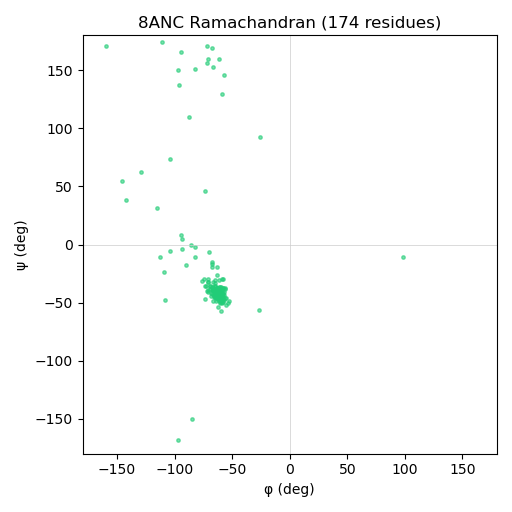-19.308 1.00 6.65 180 HIS A N 1
ATOM 1670 C CA . HIS A 1 185 ? -22.826 -20.469 -20.657 1.00 6.88 180 HIS A CA 1
ATOM 1671 C C . HIS A 1 185 ? -23.551 -19.282 -21.288 1.00 7.34 180 HIS A C 1
ATOM 1672 O O . HIS A 1 185 ? -23.360 -18.997 -22.481 1.00 8.68 180 HIS A O 1
ATOM 1679 N N . TYR A 1 186 ? -24.396 -18.599 -20.515 1.00 8.29 181 TYR A N 1
ATOM 1680 C CA . TYR A 1 186 ? -25.221 -17.543 -21.102 1.00 9.02 181 TYR A CA 1
ATOM 1681 C C . TYR A 1 186 ? -24.405 -16.282 -21.421 1.00 9.29 181 TYR A C 1
ATOM 1682 O O . TYR A 1 186 ? -24.570 -15.659 -22.463 1.00 12.69 181 TYR A O 1
ATOM 1691 N N . GLU A 1 187 ? -23.582 -15.848 -20.448 1.00 9.84 182 GLU A N 1
ATOM 1692 C CA A GLU A 1 187 ? -22.955 -14.530 -20.471 0.70 11.38 182 GLU A CA 1
ATOM 1693 C CA B GLU A 1 187 ? -22.930 -14.545 -20.454 0.30 11.31 182 GLU A CA 1
ATOM 1694 C C . GLU A 1 187 ? -21.543 -14.577 -21.081 1.00 12.19 182 GLU A C 1
ATOM 1695 O O . GLU A 1 187 ? -21.054 -13.545 -21.541 1.00 14.33 182 GLU A O 1
ATOM 1706 N N . ILE A 1 188 ? -20.838 -15.718 -20.987 1.00 10.05 183 ILE A N 1
ATOM 1707 C CA . ILE A 1 188 ? -19.445 -15.809 -21.402 1.00 10.00 183 ILE A CA 1
ATOM 1708 C C . ILE A 1 188 ? -19.272 -16.621 -22.675 1.00 10.01 183 ILE A C 1
ATOM 1709 O O . ILE A 1 188 ? -18.555 -16.216 -23.597 1.00 12.58 183 ILE A O 1
ATOM 1714 N N . ALA A 1 189 ? -19.890 -17.781 -22.727 1.00 9.70 184 ALA A N 1
ATOM 1715 C CA . ALA A 1 189 ? -19.638 -18.777 -23.768 1.00 10.56 184 ALA A CA 1
ATOM 1716 C C . ALA A 1 189 ? -20.610 -18.637 -24.912 1.00 10.20 184 ALA A C 1
ATOM 1717 O O . ALA A 1 189 ? -20.561 -19.478 -25.798 1.00 13.11 184 ALA A O 1
ATOM 1719 N N . ASN A 1 190 ? -21.485 -17.647 -24.945 1.00 10.58 185 ASN A N 1
ATOM 1720 C CA A ASN A 1 190 ? -22.396 -17.465 -26.072 0.70 11.20 185 ASN A CA 1
ATOM 1721 C CA B ASN A 1 190 ? -22.409 -17.451 -26.063 0.30 11.46 185 ASN A CA 1
ATOM 1722 C C . ASN A 1 190 ? -23.218 -18.714 -26.354 1.00 10.79 185 ASN A C 1
ATOM 1723 O O . ASN A 1 190 ? -23.463 -19.094 -27.507 1.00 13.28 185 ASN A O 1
ATOM 1732 N N . SER A 1 191 ? -23.680 -19.356 -25.269 1.00 9.54 186 SER A N 1
ATOM 1733 C CA . SER A 1 191 ? -24.408 -20.634 -25.315 1.00 9.25 186 SER A CA 1
ATOM 1734 C C . SER A 1 191 ? -25.704 -20.553 -24.510 1.00 8.40 186 SER A C 1
ATOM 1735 O O . SER A 1 191 ? -25.885 -21.276 -23.534 1.00 8.41 186 SER A O 1
ATOM 1738 N N . PRO A 1 192 ? -26.642 -19.670 -24.912 1.00 8.97 187 PRO A N 1
ATOM 1739 C CA . PRO A 1 192 ? -27.863 -19.499 -24.124 1.00 8.93 187 PRO A CA 1
ATOM 1740 C C . PRO A 1 192 ? -28.682 -20.780 -24.048 1.00 8.03 187 PRO A C 1
ATOM 1741 O O . PRO A 1 192 ? -29.308 -21.026 -23.019 1.00 8.33 187 PRO A O 1
ATOM 1745 N N . GLU A 1 193 ? -28.740 -21.586 -25.110 1.00 8.10 188 GLU A N 1
ATOM 1746 C CA . GLU A 1 193 ? -29.527 -22.797 -25.019 1.00 7.97 188 GLU A CA 1
ATOM 1747 C C . GLU A 1 193 ? -28.942 -23.739 -23.985 1.00 7.17 188 GLU A C 1
ATOM 1748 O O . GLU A 1 193 ? -29.679 -24.404 -23.253 1.00 8.20 188 GLU A O 1
ATOM 1754 N N . GLU A 1 194 ? -27.613 -23.871 -23.933 1.00 7.44 189 GLU A N 1
ATOM 1755 C CA . GLU A 1 194 ? -26.993 -24.712 -22.913 1.00 6.99 189 GLU A CA 1
ATOM 1756 C C . GLU A 1 194 ? -27.305 -24.180 -21.510 1.00 6.90 189 GLU A C 1
ATOM 1757 O O . GLU A 1 194 ? -27.571 -24.974 -20.602 1.00 7.11 189 GLU A O 1
ATOM 1763 N N . ALA A 1 195 ? -27.260 -22.872 -21.375 1.00 6.70 190 ALA A N 1
ATOM 1764 C CA . ALA A 1 195 ? -27.564 -22.255 -20.085 1.00 6.50 190 ALA A CA 1
ATOM 1765 C C . ALA A 1 195 ? -28.976 -22.622 -19.632 1.00 6.77 190 ALA A C 1
ATOM 1766 O O . ALA A 1 195 ? -29.209 -22.972 -18.465 1.00 7.34 190 ALA A O 1
ATOM 1768 N N . ILE A 1 196 ? -29.941 -22.442 -20.535 1.00 7.06 191 ILE A N 1
ATOM 1769 C CA . ILE A 1 196 ? -31.338 -22.694 -20.240 1.00 7.60 191 ILE A CA 1
ATOM 1770 C C . ILE A 1 196 ? -31.548 -24.169 -19.907 1.00 7.30 191 ILE A C 1
ATOM 1771 O O . ILE A 1 196 ? -32.207 -24.537 -18.931 1.00 8.12 191 ILE A O 1
ATOM 1776 N N . SER A 1 197 ? -30.968 -25.066 -20.701 1.00 7.55 192 SER A N 1
ATOM 1777 C CA A SER A 1 197 ? -31.097 -26.502 -20.484 0.50 8.01 192 SER A CA 1
ATOM 1778 C CA B SER A 1 197 ? -31.118 -26.488 -20.480 0.50 7.80 192 SER A CA 1
ATOM 1779 C C . SER A 1 197 ? -30.558 -26.871 -19.103 1.00 7.55 192 SER A C 1
ATOM 1780 O O . SER A 1 197 ? -31.153 -27.653 -18.354 1.00 8.76 192 SER A O 1
ATOM 1785 N N . LEU A 1 198 ? -29.372 -26.352 -18.768 1.00 7.63 193 LEU A N 1
ATOM 1786 C CA . LEU A 1 198 ? -28.741 -26.701 -17.498 1.00 7.64 193 LEU A CA 1
ATOM 1787 C C . LEU A 1 198 ? -29.596 -26.175 -16.349 1.00 6.77 193 LEU A C 1
ATOM 1788 O O . LEU A 1 198 ? -29.823 -26.865 -15.337 1.00 7.64 193 LEU A O 1
ATOM 1793 N N . ALA A 1 199 ? -30.063 -24.942 -16.429 1.00 7.75 194 ALA A N 1
ATOM 1794 C CA . ALA A 1 199 ? -30.896 -24.402 -15.354 1.00 8.01 194 ALA A CA 1
ATOM 1795 C C . ALA A 1 199 ? -32.167 -25.215 -15.162 1.00 8.10 194 ALA A C 1
ATOM 1796 O O . ALA A 1 199 ? -32.565 -25.483 -14.019 1.00 8.40 194 ALA A O 1
ATOM 1798 N N . LYS A 1 200 ? -32.821 -25.578 -16.251 1.00 8.68 195 LYS A N 1
ATOM 1799 C CA A LYS A 1 200 ? -34.063 -26.319 -16.126 0.58 9.65 195 LYS A CA 1
ATOM 1800 C CA B LYS A 1 200 ? -34.042 -26.375 -16.221 0.42 8.72 195 LYS A CA 1
ATOM 1801 C C . LYS A 1 200 ? -33.819 -27.727 -15.566 1.00 8.53 195 LYS A C 1
ATOM 1802 O O . LYS A 1 200 ? -34.581 -28.143 -14.685 1.00 9.33 195 LYS A O 1
ATOM 1813 N N . THR A 1 201 ? -32.826 -28.467 -16.069 1.00 8.35 196 THR A N 1
ATOM 1814 C CA A THR A 1 201 ? -32.568 -29.795 -15.568 0.50 8.35 196 THR A CA 1
ATOM 1815 C CA B THR A 1 201 ? -32.609 -29.808 -15.552 0.50 8.77 196 THR A CA 1
ATOM 1816 C C . THR A 1 201 ? -32.199 -29.732 -14.081 1.00 7.88 196 THR A C 1
ATOM 1817 O O . THR A 1 201 ? -32.643 -30.575 -13.279 1.00 8.60 196 THR A O 1
ATOM 1824 N N . THR A 1 202 ? -31.373 -28.753 -13.739 1.00 7.11 197 THR A N 1
ATOM 1825 C CA . THR A 1 202 ? -30.961 -28.616 -12.339 1.00 6.98 197 THR A CA 1
ATOM 1826 C C . THR A 1 202 ? -32.186 -28.386 -11.461 1.00 7.22 197 THR A C 1
ATOM 1827 O O . THR A 1 202 ? -32.340 -28.991 -10.388 1.00 7.76 197 THR A O 1
ATOM 1831 N N . PHE A 1 203 ? -33.045 -27.432 -11.861 1.00 7.38 198 PHE A N 1
ATOM 1832 C CA . PHE A 1 203 ? -34.226 -27.104 -11.083 1.00 7.77 198 PHE A CA 1
ATOM 1833 C C . PHE A 1 203 ? -35.103 -28.346 -10.915 1.00 8.71 198 PHE A C 1
ATOM 1834 O O . PHE A 1 203 ? -35.564 -28.638 -9.79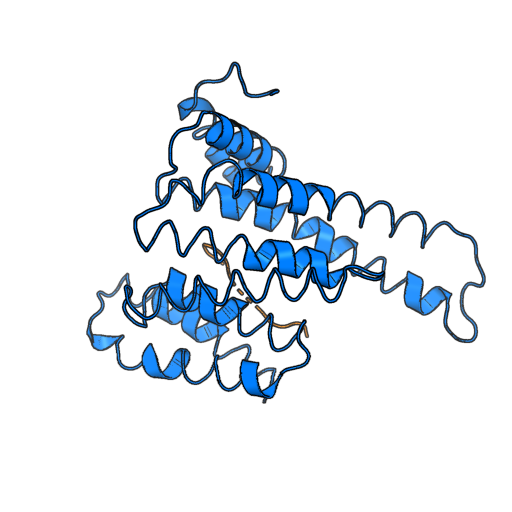8 1.00 8.75 198 PHE A O 1
ATOM 1842 N N . ASP A 1 204 ? -35.376 -29.034 -12.017 1.00 8.63 199 ASP A N 1
ATOM 1843 C CA . ASP A 1 204 ? -36.324 -30.129 -11.961 1.00 10.74 199 ASP A CA 1
ATOM 1844 C C . ASP A 1 204 ? -35.801 -31.292 -11.117 1.00 9.81 199 ASP A C 1
ATOM 1845 O O . ASP A 1 204 ? -36.537 -31.928 -10.370 1.00 10.41 199 ASP A O 1
ATOM 1850 N N . GLU A 1 205 ? -34.498 -31.575 -11.216 1.00 8.70 200 GLU A N 1
ATOM 1851 C CA . GLU A 1 205 ? -33.914 -32.667 -10.450 1.00 8.81 200 GLU A CA 1
ATOM 1852 C C . GLU A 1 205 ? -33.895 -32.327 -8.960 1.00 8.25 200 GLU A C 1
ATOM 1853 O O . GLU A 1 205 ? -34.065 -33.196 -8.089 1.00 10.25 200 GLU A O 1
ATOM 1859 N N . ALA A 1 206 ? -33.672 -31.064 -8.640 1.00 7.84 201 ALA A N 1
ATOM 1860 C CA . ALA A 1 206 ? -33.747 -30.632 -7.251 1.00 7.64 201 ALA A CA 1
ATOM 1861 C C . ALA A 1 206 ? -35.172 -30.732 -6.715 1.00 7.64 201 ALA A C 1
ATOM 1862 O O . ALA A 1 206 ? -35.386 -31.236 -5.597 1.00 7.59 201 ALA A O 1
ATOM 1864 N N A MET A 1 207 ? -36.157 -30.281 -7.481 0.70 7.64 202 MET A N 1
ATOM 1865 N N B MET A 1 207 ? -36.162 -30.261 -7.489 0.30 7.64 202 MET A N 1
ATOM 1866 C CA A MET A 1 207 ? -37.539 -30.340 -7.032 0.70 7.63 202 MET A CA 1
ATOM 1867 C CA B MET A 1 207 ? -37.575 -30.369 -7.136 0.30 7.47 202 MET A CA 1
ATOM 1868 C C A MET A 1 207 ? -37.921 -31.775 -6.628 0.70 7.63 202 MET A C 1
ATOM 1869 C C B MET A 1 207 ? -37.889 -31.771 -6.621 0.30 7.32 202 MET A C 1
ATOM 1870 O O A MET A 1 207 ? -38.603 -31.976 -5.610 0.70 7.66 202 MET A O 1
ATOM 1871 O O B MET A 1 207 ? -38.523 -31.942 -5.576 0.30 8.39 202 MET A O 1
ATOM 1880 N N . ALA A 1 208 ? -37.494 -32.765 -7.418 1.00 7.29 203 ALA A N 1
ATOM 1881 C CA . ALA A 1 208 ? -37.817 -34.162 -7.178 1.00 8.77 203 ALA A CA 1
ATOM 1882 C C . ALA A 1 208 ? -37.152 -34.734 -5.922 1.00 7.95 203 ALA A C 1
ATOM 1883 O O . ALA A 1 208 ? -37.553 -35.788 -5.466 1.00 9.41 203 ALA A O 1
ATOM 1885 N N . ASP A 1 209 ? -36.133 -34.064 -5.391 1.00 7.38 204 ASP A N 1
ATOM 1886 C CA . ASP A 1 209 ? -35.415 -34.519 -4.197 1.00 8.14 204 ASP A CA 1
ATOM 1887 C C . ASP A 1 209 ? -35.779 -33.732 -2.945 1.00 7.38 204 ASP A C 1
ATOM 1888 O O . ASP A 1 209 ? -35.319 -34.103 -1.853 1.00 8.30 204 ASP A O 1
ATOM 1893 N N . LEU A 1 210 ? -36.579 -32.697 -3.053 1.00 6.88 205 LEU A N 1
ATOM 1894 C CA . LEU A 1 210 ? -36.954 -31.901 -1.881 1.00 7.70 205 LEU A CA 1
ATOM 1895 C C . LEU A 1 210 ? -37.631 -32.735 -0.804 1.00 7.30 205 LEU A C 1
ATOM 1896 O O . LEU A 1 210 ? -37.476 -32.397 0.384 1.00 8.12 205 LEU A O 1
ATOM 1901 N N . HIS A 1 211 ? -38.327 -33.790 -1.160 1.00 7.50 206 HIS A N 1
ATOM 1902 C CA . HIS A 1 211 ? -39.080 -34.567 -0.211 1.00 8.54 206 HIS A CA 1
ATOM 1903 C C . HIS A 1 211 ? -38.202 -35.226 0.823 1.00 8.58 206 HIS A C 1
ATOM 1904 O O . HIS A 1 211 ? -38.707 -35.647 1.877 1.00 10.32 206 HIS A O 1
ATOM 1911 N N . THR A 1 212 ? -36.902 -35.359 0.541 1.00 8.16 207 THR A N 1
ATOM 1912 C CA . THR A 1 212 ? -35.966 -36.016 1.433 1.00 9.33 207 THR A CA 1
ATOM 1913 C C . THR A 1 212 ? -35.448 -35.116 2.566 1.00 8.80 207 THR A C 1
ATOM 1914 O O . THR A 1 212 ? -34.733 -35.593 3.443 1.00 11.09 207 THR A O 1
ATOM 1918 N N . LEU A 1 213 ? -35.722 -33.810 2.478 1.00 8.82 208 LEU A N 1
ATOM 1919 C CA . LEU A 1 213 ? -35.053 -32.803 3.261 1.00 9.93 208 LEU A CA 1
ATOM 1920 C C . LEU A 1 213 ? -35.828 -32.390 4.495 1.00 10.55 208 LEU A C 1
ATOM 1921 O O . LEU A 1 213 ? -37.044 -32.359 4.508 1.00 12.89 208 LEU A O 1
ATOM 1926 N N . SER A 1 214 ? -35.065 -31.986 5.515 1.00 12.01 209 SER A N 1
ATOM 1927 C CA . SER A 1 214 ? -35.601 -31.298 6.673 1.00 12.39 209 SER A CA 1
ATOM 1928 C C . SER A 1 214 ? -36.111 -29.919 6.277 1.00 12.77 209 SER A C 1
ATOM 1929 O O . SER A 1 214 ? -35.749 -29.397 5.235 1.00 12.66 209 SER A O 1
ATOM 1932 N N . GLU A 1 215 ? -36.830 -29.283 7.214 1.00 13.43 210 GLU A N 1
ATOM 1933 C CA . GLU A 1 215 ? -37.332 -27.940 6.990 1.00 14.77 210 GLU A CA 1
ATOM 1934 C C . GLU A 1 215 ? -36.175 -26.979 6.701 1.00 15.01 210 GLU A C 1
ATOM 1935 O O . GLU A 1 215 ? -36.236 -26.176 5.756 1.00 15.24 210 GLU A O 1
ATOM 1941 N N . ASP A 1 216 ? -35.079 -27.053 7.471 1.00 15.04 211 ASP A N 1
ATOM 1942 C CA A ASP A 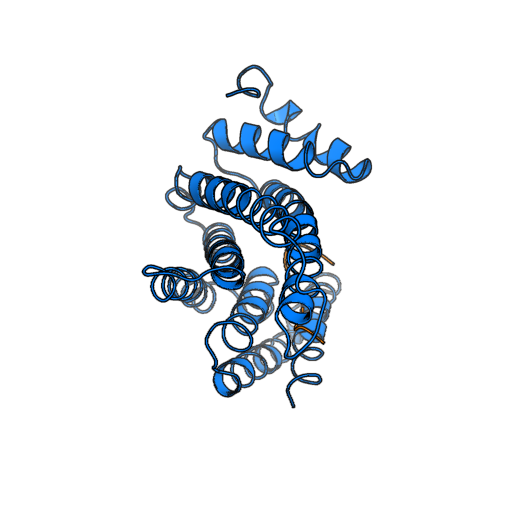1 216 ? -33.985 -26.134 7.247 0.80 18.62 211 ASP A CA 1
ATOM 1943 C CA B ASP A 1 216 ? -33.945 -26.160 7.283 0.20 17.08 211 ASP A CA 1
ATOM 1944 C C . ASP A 1 216 ? -33.276 -26.387 5.921 1.00 14.35 211 ASP A C 1
ATOM 1945 O O . ASP A 1 216 ? -32.889 -25.426 5.253 1.00 16.86 211 ASP A O 1
ATOM 1954 N N . SER A 1 217 ? -32.992 -27.664 5.613 1.00 13.60 212 SER A N 1
ATOM 1955 C CA . SER A 1 217 ? -32.356 -27.955 4.313 1.00 12.68 212 SER A CA 1
ATOM 1956 C C . SER A 1 217 ? -33.237 -27.532 3.129 1.00 10.70 212 SER A C 1
ATOM 1957 O O . SER A 1 217 ? -32.740 -27.025 2.134 1.00 10.92 212 SER A O 1
ATOM 1960 N N . TYR A 1 218 ? -34.532 -27.749 3.273 1.00 10.70 213 TYR A N 1
ATOM 1961 C CA A TYR A 1 218 ? -35.508 -27.339 2.276 0.54 10.00 213 TYR A CA 1
ATOM 1962 C CA B TYR A 1 218 ? -35.476 -27.344 2.264 0.46 9.84 213 TYR A CA 1
ATOM 1963 C C . TYR A 1 218 ? -35.411 -25.841 2.001 1.00 10.48 213 TYR A C 1
ATOM 1964 O O . TYR A 1 218 ? -35.412 -25.399 0.839 1.00 10.43 213 TYR A O 1
ATOM 1981 N N . LYS A 1 219 ? -35.332 -25.047 3.072 1.00 12.78 214 LYS A N 1
ATOM 1982 C CA A LYS A 1 219 ? -35.196 -23.603 2.916 0.60 13.87 214 LYS A CA 1
ATOM 1983 C CA B LYS A 1 219 ? -35.195 -23.607 2.910 0.40 15.29 214 LYS A CA 1
ATOM 1984 C C . LYS A 1 219 ? -33.918 -23.270 2.131 1.00 12.99 214 LYS A C 1
ATOM 1985 O O . LYS A 1 219 ? -33.924 -22.442 1.216 1.00 13.49 214 LYS A O 1
ATOM 1992 N N . ASP A 1 220 ? -32.797 -23.891 2.509 1.00 13.07 215 ASP A N 1
ATOM 1993 C CA . ASP A 1 220 ? -31.539 -23.600 1.846 1.00 13.77 215 ASP A CA 1
ATOM 1994 C C . ASP A 1 220 ? -31.605 -23.916 0.353 1.00 11.71 215 ASP A C 1
ATOM 1995 O O . ASP A 1 220 ? -31.138 -23.147 -0.484 1.00 12.87 215 ASP A O 1
ATOM 2000 N N . SER A 1 221 ? -32.115 -25.100 0.019 1.00 9.82 216 SER A N 1
ATOM 2001 C CA . SER A 1 221 ? -32.141 -25.535 -1.377 1.00 9.56 216 SER A CA 1
ATOM 2002 C C . SER A 1 221 ? -33.111 -24.710 -2.207 1.00 8.53 216 SER A C 1
ATOM 2003 O O . SER A 1 221 ? -32.823 -24.324 -3.342 1.00 9.21 216 SER A O 1
ATOM 2006 N N . THR A 1 222 ? -34.318 -24.464 -1.658 1.00 9.18 217 THR A N 1
ATOM 2007 C CA . THR A 1 222 ? -35.307 -23.720 -2.417 1.00 9.27 217 THR A CA 1
ATOM 2008 C C . THR A 1 222 ? -34.876 -22.288 -2.682 1.00 9.56 217 THR A C 1
ATOM 2009 O O . THR A 1 222 ? -35.248 -21.728 -3.712 1.00 10.27 217 THR A O 1
ATOM 2013 N N . LEU A 1 223 ? -34.090 -21.683 -1.794 1.00 10.52 218 LEU A N 1
ATOM 2014 C CA . LEU A 1 223 ? -33.581 -20.351 -2.062 1.00 11.69 218 LEU A CA 1
ATOM 2015 C C . LEU A 1 223 ? -32.781 -20.332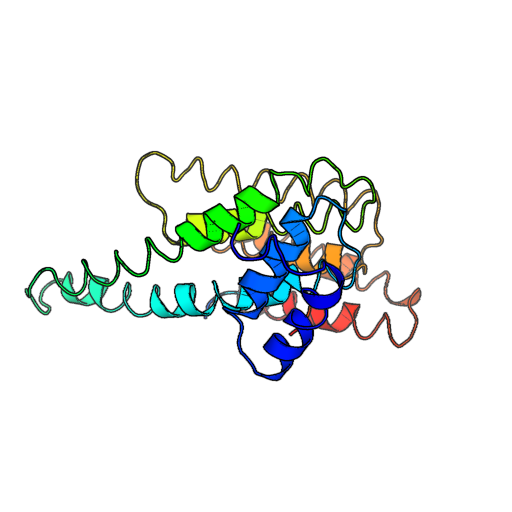 -3.365 1.00 10.26 218 LEU A C 1
ATOM 2016 O O . LEU A 1 223 ? -32.897 -19.396 -4.143 1.00 12.30 218 LEU A O 1
ATOM 2021 N N . ILE A 1 224 ? -31.896 -21.297 -3.551 1.00 10.15 219 ILE A N 1
ATOM 2022 C CA . ILE A 1 224 ? -31.060 -21.326 -4.752 1.00 10.10 219 ILE A CA 1
ATOM 2023 C C . ILE A 1 224 ? -31.865 -21.745 -5.962 1.00 9.41 219 ILE A C 1
ATOM 2024 O O . ILE A 1 224 ? -31.671 -21.220 -7.069 1.00 10.11 219 ILE A O 1
ATOM 2029 N N . MET A 1 225 ? -32.817 -22.652 -5.778 1.00 8.98 220 MET A N 1
ATOM 2030 C CA . MET A 1 225 ? -33.713 -22.992 -6.863 1.00 8.94 220 MET A CA 1
ATOM 2031 C C . MET A 1 225 ? -34.434 -21.763 -7.394 1.00 8.88 220 MET A C 1
ATOM 2032 O O . MET A 1 225 ? -34.659 -21.652 -8.605 1.00 9.92 220 MET A O 1
ATOM 2037 N N . GLN A 1 226 ? -34.818 -20.843 -6.519 1.00 9.04 221 GLN A N 1
ATOM 2038 C CA . GLN A 1 226 ? -35.506 -19.653 -6.975 1.00 9.52 221 GLN A CA 1
ATOM 2039 C C . GLN A 1 226 ? -34.585 -18.802 -7.860 1.00 9.55 221 GLN A C 1
ATOM 2040 O O . GLN A 1 226 ? -35.087 -18.164 -8.792 1.00 10.84 221 GLN A O 1
ATOM 2046 N N . LEU A 1 227 ? -33.287 -18.783 -7.598 1.00 9.93 222 LEU A N 1
ATOM 2047 C CA . LEU A 1 227 ? -32.365 -18.081 -8.478 1.00 9.66 222 LEU A CA 1
ATOM 2048 C C . LEU A 1 227 ? -32.303 -18.714 -9.871 1.00 10.15 222 LEU A C 1
ATOM 2049 O O . LEU A 1 227 ? -32.225 -17.971 -10.854 1.00 10.15 222 LEU A O 1
ATOM 2054 N N . LEU A 1 228 ? -32.303 -20.043 -9.942 1.00 8.84 223 LEU A N 1
ATOM 2055 C CA . LEU A 1 228 ? -32.400 -20.694 -11.229 1.00 8.47 223 LEU A CA 1
ATOM 2056 C C . LEU A 1 228 ? -33.648 -20.247 -11.972 1.00 9.57 223 LEU A C 1
ATOM 2057 O O . LEU A 1 228 ? -33.616 -19.946 -13.169 1.00 10.36 223 LEU A O 1
ATOM 2062 N N . ARG A 1 229 ? -34.791 -20.219 -11.256 1.00 9.89 224 ARG A N 1
ATOM 2063 C CA A ARG A 1 229 ? -36.051 -19.804 -11.865 0.50 10.73 224 ARG A CA 1
ATOM 2064 C CA B ARG A 1 229 ? -36.054 -19.816 -11.870 0.50 11.01 224 ARG A CA 1
ATOM 2065 C C . ARG A 1 229 ? -35.984 -18.350 -12.318 1.00 11.11 224 ARG A C 1
ATOM 2066 O O . ARG A 1 229 ? -36.490 -18.009 -13.398 1.00 13.45 224 ARG A O 1
ATOM 2081 N N . ASP A 1 230 ? -35.371 -17.481 -11.507 1.00 11.33 225 ASP A N 1
ATOM 2082 C CA . ASP A 1 230 ? -35.236 -16.076 -11.848 1.00 11.15 225 ASP A CA 1
ATOM 2083 C C . ASP A 1 230 ? -34.458 -15.905 -13.148 1.00 10.62 225 ASP A C 1
ATOM 2084 O O . ASP A 1 230 ? -34.876 -15.137 -14.028 1.00 12.88 225 ASP A O 1
ATOM 2089 N N . ASN A 1 231 ? -33.370 -16.645 -13.310 1.00 9.91 226 ASN A N 1
ATOM 2090 C CA . ASN A 1 231 ? -32.648 -16.602 -14.584 1.00 9.89 226 ASN A CA 1
ATOM 2091 C C . ASN A 1 231 ? -33.486 -17.160 -15.716 1.00 9.58 226 ASN A C 1
ATOM 2092 O O . ASN A 1 231 ? -33.465 -16.596 -16.809 1.00 11.31 226 ASN A O 1
ATOM 2097 N N . LEU A 1 232 ? -34.144 -18.300 -15.509 1.00 9.87 227 LEU A N 1
ATOM 2098 C CA . LEU A 1 232 ? -34.976 -18.834 -16.573 1.00 11.42 227 LEU A CA 1
ATOM 2099 C C . LEU A 1 232 ? -36.031 -17.833 -17.026 1.00 13.25 227 LEU A C 1
ATOM 2100 O O . LEU A 1 232 ? -36.286 -17.732 -18.224 1.00 14.73 227 LEU A O 1
ATOM 2105 N N . THR A 1 233 ? -36.609 -17.070 -16.098 1.00 13.32 228 THR A N 1
ATOM 2106 C CA A THR A 1 233 ? -37.593 -16.047 -16.425 0.80 16.06 228 THR A CA 1
ATOM 2107 C CA B THR A 1 233 ? -37.611 -16.095 -16.506 0.20 14.75 228 THR A CA 1
ATOM 2108 C C . THR A 1 233 ? -36.952 -14.918 -17.232 1.00 15.85 228 THR A C 1
ATOM 2109 O O . THR A 1 233 ? -37.562 -14.374 -18.163 1.00 21.94 228 THR A O 1
ATOM 2116 N N . LEU A 1 234 ? -35.719 -14.532 -16.897 1.00 14.83 229 LEU A N 1
ATOM 2117 C CA A LEU A 1 234 ? -35.015 -13.509 -17.657 0.70 16.25 229 LEU A CA 1
ATOM 2118 C CA B LEU A 1 234 ? -34.969 -13.519 -17.640 0.30 16.75 229 LEU A CA 1
ATOM 2119 C C . LEU A 1 234 ? -34.678 -14.008 -19.063 1.00 16.11 229 LEU A C 1
ATOM 2120 O O . LEU A 1 234 ? -34.709 -13.226 -20.026 1.00 21.06 229 LEU A O 1
ATOM 2129 N N . TRP A 1 235 ? -34.342 -15.289 -19.199 1.00 14.66 230 TRP A N 1
ATOM 2130 C CA . TRP A 1 235 ? -33.761 -15.837 -20.412 1.00 15.37 230 TRP A CA 1
ATOM 2131 C C . TRP A 1 235 ? -34.802 -16.352 -21.410 1.00 16.49 230 TRP A C 1
ATOM 2132 O O . TRP A 1 235 ? -34.446 -16.629 -22.564 1.00 19.46 230 TRP A O 1
ATOM 2143 N N . THR A 1 236 ? -36.037 -16.589 -20.940 1.00 20.33 231 THR A N 1
ATOM 2144 C CA . THR A 1 236 ? -37.069 -17.215 -21.751 1.00 22.47 231 THR A CA 1
ATOM 2145 C C . THR A 1 236 ? -38.344 -16.344 -21.793 1.00 28.76 231 THR A C 1
ATOM 2146 O O . THR A 1 236 ? -38.288 -15.215 -21.270 1.00 39.88 231 THR A O 1
ATOM 2151 N N . ARG B 2 2 ? -31.128 -6.908 -18.101 1.00 73.52 99 ARG P N 1
ATOM 2152 C CA . ARG B 2 2 ? -30.561 -7.156 -16.745 1.00 62.76 99 ARG P CA 1
ATOM 2153 C C . ARG B 2 2 ? -29.573 -8.323 -16.827 1.00 56.65 99 ARG P C 1
ATOM 2154 O O . ARG B 2 2 ? -29.813 -9.290 -17.548 1.00 52.77 99 ARG P O 1
ATOM 2156 N N . ARG B 2 3 ? -28.446 -8.236 -16.109 1.00 43.49 100 ARG P N 1
ATOM 2157 C CA . ARG B 2 3 ? -27.508 -9.351 -16.088 1.00 36.25 100 ARG P CA 1
ATOM 2158 C C . ARG B 2 3 ? -28.104 -10.509 -15.271 1.00 27.65 100 ARG P C 1
ATOM 2159 O O . ARG B 2 3 ? -28.983 -10.383 -14.416 1.00 31.08 100 ARG P O 1
ATOM 2161 N N . SER B 2 4 ? -27.607 -11.679 -15.590 1.00 21.29 101 SER P N 1
ATOM 2162 C CA . SER B 2 4 ? -27.975 -12.907 -14.918 1.00 16.12 101 SER P CA 1
ATOM 2163 C C . SER B 2 4 ? -27.490 -12.920 -13.453 1.00 14.39 101 SER P C 1
ATOM 2164 O O . SER B 2 4 ? -26.492 -12.273 -13.137 1.00 17.45 101 SER P O 1
ATOM 2167 N N . ILE B 2 5 ? -28.190 -13.664 -12.593 1.00 13.28 102 ILE P N 1
ATOM 2168 C CA A ILE B 2 5 ? -27.852 -13.761 -11.171 0.70 13.53 102 ILE P CA 1
ATOM 2169 C CA B ILE B 2 5 ? -27.906 -13.795 -11.172 0.30 14.03 102 ILE P CA 1
ATOM 2170 C C . ILE B 2 5 ? -26.985 -14.987 -10.946 1.00 12.01 102 ILE P C 1
ATOM 2171 O O . ILE B 2 5 ? -27.249 -16.091 -11.431 1.00 11.65 102 ILE P O 1
ATOM 2190 N N A PHE B 2 7 ? -24.446 -17.021 -7.705 0.70 9.08 104 PHE P N 1
ATOM 2191 N N B PHE B 2 7 ? -24.733 -17.221 -7.936 0.30 10.04 104 PHE P N 1
ATOM 2192 C CA A PHE B 2 7 ? -24.587 -17.337 -6.274 0.70 10.56 104 PHE P CA 1
ATOM 2193 C CA B PHE B 2 7 ? -24.896 -17.661 -6.583 0.30 9.95 104 PHE P CA 1
ATOM 2194 C C A PHE B 2 7 ? -23.293 -17.912 -5.686 0.70 10.96 104 PHE P C 1
ATOM 2195 C C B PHE B 2 7 ? -24.534 -16.514 -5.654 0.30 15.15 104 PHE P C 1
ATOM 2196 O O A PHE B 2 7 ? -22.730 -18.859 -6.239 0.70 11.61 104 PHE P O 1
ATOM 2197 O O B PHE B 2 7 ? -23.454 -15.946 -5.752 0.30 13.85 104 PHE P O 1
ATOM 2212 N N A SER B 2 8 ? -22.906 -17.399 -4.499 0.70 14.07 105 SER P N 1
ATOM 2213 N N B SER B 2 8 ? -25.451 -16.205 -4.740 0.30 23.78 105 SER P N 1
ATOM 2214 C CA A SER B 2 8 ? -21.903 -18.003 -3.625 0.35 13.42 105 SER P CA 1
ATOM 2215 C CA B SER B 2 8 ? -25.469 -14.878 -4.151 0.30 37.40 105 SER P CA 1
ATOM 2216 C CA C SER B 2 8 ? -21.671 -18.534 -3.749 0.35 17.65 105 SER P CA 1
ATOM 2217 C C A SER B 2 8 ? -22.293 -17.833 -2.136 0.70 16.85 105 SER P C 1
ATOM 2218 C C B SER B 2 8 ? -26.201 -14.905 -2.799 0.30 46.67 105 SER P C 1
ATOM 2219 O O A SER B 2 8 ? -22.639 -16.751 -1.727 0.70 26.98 105 SER P O 1
ATOM 2220 O O B SER B 2 8 ? -27.210 -14.208 -2.625 0.30 54.45 105 SER P O 1
ATOM 2227 N N A VAL B 2 9 ? -22.235 -18.914 -1.364 0.70 17.55 106 VAL P N 1
ATOM 2228 C CA A VAL B 2 9 ? -22.416 -18.945 0.087 0.70 19.42 106 VAL P CA 1
ATOM 2229 C C A VAL B 2 9 ? -23.845 -18.603 0.495 0.70 21.93 106 VAL P C 1
ATOM 2230 O O A VAL B 2 9 ? -24.528 -19.388 1.185 0.70 23.79 106 VAL P O 1
ATOM 2234 N N A GLY B 2 10 ? -24.225 -17.358 0.241 0.70 22.25 107 GLY P N 1
ATOM 2235 C CA A GLY B 2 10 ? -25.474 -16.842 0.765 0.70 26.57 107 GLY P CA 1
ATOM 2236 C C A GLY B 2 10 ? -25.886 -15.645 -0.071 0.70 21.89 107 GLY P C 1
ATOM 2237 O O A GLY B 2 10 ? -25.104 -15.187 -0.900 0.70 21.64 107 GLY P O 1
ATOM 2238 N N A ALA B 2 11 ? -27.104 -15.155 0.144 0.70 25.64 108 ALA P N 1
ATOM 2239 C CA A ALA B 2 11 ? -27.559 -13.942 -0.518 0.70 28.52 108 ALA P CA 1
ATOM 2240 C C A ALA B 2 11 ? -26.730 -12.735 -0.047 0.70 43.19 108 ALA P C 1
ATOM 2241 O O A ALA B 2 11 ? -26.382 -11.901 -0.921 0.70 36.37 108 ALA P O 1
#

GO terms:
  GO:0001836 release of cytochrome c from mitochondria (P, IDA)
  GO:0008630 intrinsic apoptotic signaling pathway in response to DNA damage (P, IDA)
  GO:0005515 protein binding (F, IPI)
  GO:0050815 phosphoserine residue binding (F, IDA)
  GO:0005634 nucleus (C, IDA)
  GO:0005737 cytoplasm (C, IDA)
  GO:0005829 cytosol (C, IDA)
  GO:0045824 negative regulation of innate immune response (P, IDA)
  GO:0140311 protein sequestering activity (F, IDA)
  GO:0005737 cytoplasm (C, EXP)
  GO:0005576 extracellular region (C, TAS)
  GO:0008426 protein kinase C inhibitor activity (F, TAS)
  GO:0006469 negative regulation of protein kinase activity (P, TAS)
  GO:0007165 signal transduction (P, TAS)
  GO:0005829 cytosol (C, TAS)
  GO:0042802 identical protein binding (F, IPI)
  GO:0045296 cadherin binding (F, HDA)
  GO:0070062 extracellular exosome (C, HDA)
  GO:0045785 positive regulation of cell adhesion (P, IMP)
  GO:1903829 positive regulation of protein localization (P, IMP)

InterPro domains:
  IPR000308 14-3-3 protein [PIRSF000868] (2-239)
  IPR000308 14-3-3 protein [PR00305] (35-64)
  IPR000308 14-3-3 protein [PR00305] (84-108)
  IPR000308 14-3-3 protein [PR00305] (115-137)
  IPR000308 14-3-3 protein [PR00305] (150-176)
  IPR000308 14-3-3 protein [PR00305] (177-203)
  IPR000308 14-3-3 protein [PR00305] (204-233)
  IPR000308 14-3-3 protein [PTHR18860] (4-234)
  IPR023409 14-3-3 protein, conserved site [PS00796] (41-51)
  IPR023409 14-3-3 protein, conserved site [PS00797] (213-232)
  IPR023410 14-3-3 domain [PF00244] (9-231)
  IPR023410 14-3-3 domain [SM00101] (3-244)
  IPR036815 14-3-3 domain superfamily [G3DSA:1.20.190.20] (1-242)
  IPR036815 14-3-3 domain superfamily [SSF48445] (1-232)
  IPR037435 14-3-3 protein sigma [cd10019] (1-242)

Foldseek 3Di:
DVCQPPDLVVLCVVLVVCVVVVVLVSNLVSLLSNLVVPDADDPVSLVSNCVSLCVVLVVLLVVLVVLVVVVVVCPPPDHVVDDCVSVVVSVVSLVVSLVSLVSLLVSVVVPQCVPDDDLVSNLSSLLSQLVSLLSNLVPDDDVVNVVSLVRSLVSLVVSQVSCVVHHQLLDLSNLVSLLVVLVSCVPRVVRPVVSLVSLVVSLVSNVVCLVVDDPVSNVSSVVSNVSSVVVNVVSD/DDDDAPDHD